Protein AF-0000000066300970 (afdb_homodimer)

Nearest PDB structures (foldseek):
  2efv-assembly1_A-2  TM=9.611E-01  e=5.144E-13  Methanocaldococcus jannaschii DSM 2661
  4eod-assembly1_A  TM=2.626E-01  e=4.892E+00  Synechocystis sp. PCC 6803 substr. Kazusa
  3ajh-assembly1_A  TM=2.747E-01  e=6.329E+00  Synechocystis sp. PCC 6803
  2efv-assembly1_A-2  TM=9.617E-01  e=5.144E-13  Methanocaldococcus jannaschii DSM 2661
  4eod-assembly1_A  TM=2.626E-01  e=4.892E+00  Synechocystis sp. PCC 6803 substr. Kazusa

Secondary structure (DSSP, 8-state):
---------PPEEEEEESS---HHHHHHHHHHGGG--EEEHHHHHHHHHS---EEEEEEPPHHHHHHHHHHGGGHHHHHHHHHHHHHHHHH-/---------PPEEEEEESS---HHHHHHHHHHGGG--EEEHHHHHHHHHS---EEEEEEPPHHHHHHHHHHGGGHHHHHHHHHHHHHHHHH-

Sequence (184 aa):
MPLVGFMKEKKRATFYLYKNIDGRKLRYLLHKLENVENVDIDTLRRAIEAEKKYKRSITLTEEEEVIIQRLGKSANLLLNCELVKLDEGERAMPLVGFMKEKKRATFYLYKNIDGRKLRYLLHKLENVENVDIDTLRRAIEAEKKYKRSITLTEEEEVIIQRLGKSANLLLNCELVKLDEGERA

pLDDT: mean 90.03, std 15.05, range [44.75, 98.5]

Organism: Methanocaldococcus jannaschii (strain ATCC 43067 / DSM 2661 / JAL-1 / JCM 10045 / NBRC 100440) (NCBI:txid243232)

InterPro domains:
  IPR010985 Ribbon-helix-helix [SSF47598] (7-85)
  IPR024254 MJ0366-like [PF10802] (14-85)

Structure (mmCIF, N/CA/C/O backbone):
data_AF-0000000066300970-model_v1
#
loop_
_entity.id
_entity.type
_entity.pdbx_description
1 polymer 'Uncharacterized protein MJ0366'
#
loop_
_atom_site.group_PDB
_atom_site.id
_atom_site.type_symbol
_atom_site.label_atom_id
_atom_site.label_alt_id
_atom_site.label_comp_id
_atom_site.label_asym_id
_atom_site.label_entity_id
_atom_site.label_seq_id
_atom_site.pdbx_PDB_ins_code
_atom_site.Cartn_x
_atom_site.Cartn_y
_atom_site.Cartn_z
_atom_site.occupancy
_atom_site.B_iso_or_equiv
_atom_site.auth_seq_id
_atom_site.auth_comp_id
_atom_site.auth_asym_id
_atom_site.auth_atom_id
_atom_site.pdbx_PDB_model_num
ATOM 1 N N . MET A 1 1 ? -32.281 28 28.828 1 46.94 1 MET A N 1
ATOM 2 C CA . MET A 1 1 ? -31.406 26.812 28.75 1 46.94 1 MET A CA 1
ATOM 3 C C . MET A 1 1 ? -30.25 27.047 27.781 1 46.94 1 MET A C 1
ATOM 5 O O . MET A 1 1 ? -30.469 27.469 26.641 1 46.94 1 MET A O 1
ATOM 9 N N . PRO A 1 2 ? -28.984 27.359 28.266 1 48.78 2 PRO A N 1
ATOM 10 C CA . PRO A 1 2 ? -27.875 27.688 27.344 1 48.78 2 PRO A CA 1
ATOM 11 C C . PRO A 1 2 ? -27.641 26.578 26.312 1 48.78 2 PRO A C 1
ATOM 13 O O . PRO A 1 2 ? -27.922 25.406 26.578 1 48.78 2 PRO A O 1
ATOM 16 N N . LEU A 1 3 ? -27.797 26.797 24.969 1 47.34 3 LEU A N 1
ATOM 17 C CA . LEU A 1 3 ? -27.391 25.891 23.906 1 47.34 3 LEU A CA 1
ATOM 18 C C . LEU A 1 3 ? -26.016 25.297 24.188 1 47.34 3 LEU A C 1
ATOM 20 O O . LEU A 1 3 ? -25 26 24.141 1 47.34 3 LEU A O 1
ATOM 24 N N . VAL A 1 4 ? -25.781 24.5 25.203 1 48.31 4 VAL A N 1
ATOM 25 C CA . VAL A 1 4 ? -24.547 23.719 25.281 1 48.31 4 VAL A CA 1
ATOM 26 C C . VAL A 1 4 ? -24.172 23.203 23.891 1 48.31 4 VAL A C 1
ATOM 28 O O . VAL A 1 4 ? -24.891 22.375 23.312 1 48.31 4 VAL A O 1
ATOM 31 N N . GLY A 1 5 ? -23.812 23.953 23 1 44.88 5 GLY A N 1
ATOM 32 C CA . GLY A 1 5 ? -23.266 23.5 21.719 1 44.88 5 GLY A CA 1
ATOM 33 C C . GLY A 1 5 ? -22.422 22.25 21.844 1 44.88 5 GLY A C 1
ATOM 34 O O . GLY A 1 5 ? -21.594 22.141 22.766 1 44.88 5 GLY A O 1
ATOM 35 N N . PHE A 1 6 ? -22.875 21.031 21.562 1 51.31 6 PHE A N 1
ATOM 36 C CA . PHE A 1 6 ? -22.141 19.781 21.453 1 51.31 6 PHE A CA 1
ATOM 37 C C . PHE A 1 6 ? -20.75 20.031 20.891 1 51.31 6 PHE A C 1
ATOM 39 O O . PHE A 1 6 ? -20.594 20.281 19.688 1 51.31 6 PHE A O 1
ATOM 46 N N . MET A 1 7 ? -19.875 20.594 21.578 1 55.28 7 MET A N 1
ATOM 47 C CA . MET A 1 7 ? -18.484 20.734 21.109 1 55.28 7 MET A CA 1
ATOM 48 C C . MET A 1 7 ? -17.969 19.422 20.562 1 55.28 7 MET A C 1
ATOM 50 O O . MET A 1 7 ? -17.938 18.406 21.266 1 55.28 7 MET A O 1
ATOM 54 N N . LYS A 1 8 ? -18.203 19.141 19.422 1 61.25 8 LYS A N 1
ATOM 55 C CA . LYS A 1 8 ? -17.672 17.953 18.766 1 61.25 8 LYS A CA 1
ATOM 56 C C . LYS A 1 8 ? -16.219 17.703 19.172 1 61.25 8 LYS A C 1
ATOM 58 O O . LYS A 1 8 ? -15.398 18.625 19.141 1 61.25 8 LYS A O 1
ATOM 63 N N . GLU A 1 9 ? -16.016 16.797 20.062 1 70.5 9 GLU A N 1
ATOM 64 C CA . GLU A 1 9 ? -14.672 16.406 20.484 1 70.5 9 GLU A CA 1
ATOM 65 C C . GLU A 1 9 ? -13.711 16.344 19.297 1 70.5 9 GLU A C 1
ATOM 67 O O . GLU A 1 9 ? -14.062 15.836 18.234 1 70.5 9 GLU A O 1
ATOM 72 N N . LYS A 1 10 ? -12.773 17.281 19.281 1 79.56 10 LYS A N 1
ATOM 73 C CA . LYS A 1 10 ? -11.742 17.344 18.25 1 79.56 10 LYS A CA 1
ATOM 74 C C . LYS A 1 10 ? -11.016 16.016 18.094 1 79.56 10 LYS A C 1
ATOM 76 O O . LYS A 1 10 ? -10.555 15.445 19.078 1 79.56 10 LYS A O 1
ATOM 81 N N . LYS A 1 11 ? -11.078 15.406 16.938 1 91.88 11 LYS A N 1
ATOM 82 C CA . LYS A 1 11 ? -10.422 14.133 16.656 1 91.88 11 LYS A CA 1
ATOM 83 C C . LYS A 1 11 ? -8.945 14.336 16.328 1 91.88 11 LYS A C 1
ATOM 85 O O . LYS A 1 11 ? -8.594 15.273 15.609 1 91.88 11 LYS A O 1
ATOM 90 N N . ARG A 1 12 ? -8.133 13.586 17.016 1 95.38 12 ARG A N 1
ATOM 91 C CA . ARG A 1 12 ? -6.695 13.602 16.75 1 95.38 12 ARG A CA 1
ATOM 92 C C . ARG A 1 12 ? -6.281 12.391 15.93 1 95.38 12 ARG A C 1
ATOM 94 O O . ARG A 1 12 ? -6.848 11.305 16.078 1 95.38 12 ARG A O 1
ATOM 101 N N . ALA A 1 13 ? -5.375 12.578 15.023 1 96.62 13 ALA A N 1
ATOM 102 C CA . ALA A 1 13 ? -4.773 11.492 14.266 1 96.62 13 ALA A CA 1
ATOM 103 C C . ALA A 1 13 ? -3.252 11.492 14.406 1 96.62 13 ALA A C 1
ATOM 105 O O . ALA A 1 13 ? -2.637 12.562 14.508 1 96.62 13 ALA A O 1
ATOM 106 N N . THR A 1 14 ? -2.721 10.32 14.5 1 97.69 14 THR A N 1
ATOM 107 C CA . THR A 1 14 ? -1.275 10.156 14.586 1 97.69 14 THR A CA 1
ATOM 108 C C . THR A 1 14 ? -0.737 9.445 13.344 1 97.69 14 THR A C 1
ATOM 110 O O . THR A 1 14 ? -1.31 8.453 12.891 1 97.69 14 THR A O 1
ATOM 113 N N . PHE A 1 15 ? 0.34 9.984 12.836 1 98.12 15 PHE A N 1
ATOM 114 C CA . PHE A 1 15 ? 0.966 9.445 11.633 1 98.12 15 PHE A CA 1
ATOM 115 C C . PHE A 1 15 ? 2.426 9.094 11.891 1 98.12 15 PHE A C 1
ATOM 117 O O . PHE A 1 15 ? 3.109 9.773 12.656 1 98.12 15 PHE A O 1
ATOM 124 N N . TYR A 1 16 ? 2.854 7.996 11.328 1 98.5 16 TYR A N 1
ATOM 125 C CA . TYR A 1 16 ? 4.254 7.594 11.328 1 98.5 16 TYR A CA 1
ATOM 126 C C . TYR A 1 16 ? 4.895 7.844 9.969 1 98.5 16 TYR A C 1
ATOM 128 O O . TYR A 1 16 ? 4.453 7.293 8.961 1 98.5 16 TYR A O 1
ATOM 136 N N . LEU A 1 17 ? 5.934 8.672 9.969 1 98.25 17 LEU A N 1
ATOM 137 C CA . LEU A 1 17 ? 6.5 9.195 8.734 1 98.25 17 LEU A CA 1
ATOM 138 C C . LEU A 1 17 ? 7.961 8.797 8.586 1 98.25 17 LEU A C 1
ATOM 140 O O . LEU A 1 17 ? 8.664 8.617 9.586 1 98.25 17 LEU A O 1
ATOM 144 N N . TYR A 1 18 ? 8.445 8.664 7.352 1 97.12 18 TYR A N 1
ATOM 145 C CA . TYR A 1 18 ? 9.844 8.312 7.121 1 97.12 18 TYR A CA 1
ATOM 146 C C . TYR A 1 18 ? 10.719 9.555 7.109 1 97.12 18 TYR A C 1
ATOM 148 O O . TYR A 1 18 ? 11.945 9.461 7.16 1 97.12 18 TYR A O 1
ATOM 156 N N . LYS A 1 19 ? 10.086 10.68 7.078 1 96.81 19 LYS A N 1
ATOM 157 C CA . LYS A 1 19 ? 10.766 11.969 7.094 1 96.81 19 LYS A CA 1
ATOM 158 C C . LYS A 1 19 ? 10.156 12.898 8.141 1 96.81 19 LYS A C 1
ATOM 160 O O . LYS A 1 19 ? 8.945 12.914 8.336 1 96.81 19 LYS A O 1
ATOM 165 N N . ASN A 1 20 ? 11.102 13.734 8.734 1 96.19 20 ASN A N 1
ATOM 166 C CA . ASN A 1 20 ? 10.641 14.703 9.719 1 96.19 20 ASN A CA 1
ATOM 167 C C . ASN A 1 20 ? 10.055 15.945 9.062 1 96.19 20 ASN A C 1
ATOM 169 O O . ASN A 1 20 ? 10.781 16.703 8.414 1 96.19 20 ASN A O 1
ATOM 173 N N . ILE A 1 21 ? 8.75 16.094 9.188 1 96.62 21 ILE A N 1
ATOM 174 C CA . ILE A 1 21 ? 8.109 17.281 8.648 1 96.62 21 ILE A CA 1
ATOM 175 C C . ILE A 1 21 ? 7.25 17.953 9.727 1 96.62 21 ILE A C 1
ATOM 177 O O . ILE A 1 21 ? 6.855 17.297 10.695 1 96.62 21 ILE A O 1
ATOM 181 N N . ASP A 1 22 ? 6.934 19.234 9.57 1 96.19 22 ASP A N 1
ATOM 182 C CA . ASP A 1 22 ? 6.113 19.922 10.562 1 96.19 22 ASP A CA 1
ATOM 183 C C . ASP A 1 22 ? 4.625 19.75 10.266 1 96.19 22 ASP A C 1
ATOM 185 O O . ASP A 1 22 ? 4.258 19.125 9.266 1 96.19 22 ASP A O 1
ATOM 189 N N . GLY A 1 23 ? 3.797 20.266 11.141 1 96.12 23 GLY A N 1
ATOM 190 C CA . GLY A 1 23 ? 2.355 20.109 11.039 1 96.12 23 GLY A CA 1
ATOM 191 C C . GLY A 1 23 ? 1.772 20.75 9.797 1 96.12 23 GLY A C 1
ATOM 192 O O . GLY A 1 23 ? 0.823 20.219 9.211 1 96.12 23 GLY A O 1
ATOM 193 N N . ARG A 1 24 ? 2.301 21.891 9.398 1 96.19 24 ARG A N 1
ATOM 194 C CA . ARG A 1 24 ? 1.799 22.578 8.211 1 96.19 24 ARG A CA 1
ATOM 195 C C . ARG A 1 24 ? 2.027 21.75 6.957 1 96.19 24 ARG A C 1
ATOM 197 O O . ARG A 1 24 ? 1.117 21.578 6.141 1 96.19 24 ARG A O 1
ATOM 204 N N . LYS A 1 25 ? 3.203 21.188 6.777 1 96.62 25 LYS A N 1
ATOM 205 C CA . LYS A 1 25 ? 3.521 20.344 5.637 1 96.62 25 LYS A CA 1
ATOM 206 C C . LYS A 1 25 ? 2.689 19.062 5.652 1 96.62 25 LYS A C 1
ATOM 208 O O . LYS A 1 25 ? 2.217 18.609 4.609 1 96.62 25 LYS A O 1
ATOM 213 N N . LEU A 1 26 ? 2.512 18.516 6.84 1 97.56 26 LEU A N 1
ATOM 214 C CA . LEU A 1 26 ? 1.685 17.312 6.98 1 97.56 26 LEU A CA 1
ATOM 215 C C . LEU A 1 26 ? 0.264 17.578 6.492 1 97.56 26 LEU A C 1
ATOM 217 O O . LEU A 1 26 ? -0.293 16.781 5.734 1 97.56 26 LEU A O 1
ATOM 221 N N . ARG A 1 27 ? -0.272 18.719 6.914 1 97.12 27 ARG A N 1
ATOM 222 C CA . ARG A 1 27 ? -1.631 19.078 6.516 1 97.12 27 ARG A CA 1
ATOM 223 C C . ARG A 1 27 ? -1.721 19.281 5.008 1 97.12 27 ARG A C 1
ATOM 225 O O . ARG A 1 27 ? -2.682 18.844 4.371 1 97.12 27 ARG A O 1
ATOM 232 N N . TYR A 1 28 ? -0.732 19.953 4.453 1 96.94 28 TYR A N 1
ATOM 233 C CA . TYR A 1 28 ? -0.673 20.156 3.008 1 96.94 28 TYR A CA 1
ATOM 234 C C . TYR A 1 28 ? -0.742 18.828 2.27 1 96.94 28 TYR A C 1
ATOM 236 O O . TYR A 1 28 ? -1.537 18.656 1.339 1 96.94 28 TYR A O 1
ATOM 244 N N . LEU A 1 29 ? 0.044 17.859 2.68 1 96.75 29 LEU A N 1
ATOM 245 C CA . LEU A 1 29 ? 0.089 16.547 2.041 1 96.75 29 LEU A CA 1
ATOM 246 C C . LEU A 1 29 ? -1.228 15.805 2.234 1 96.75 29 LEU A C 1
ATOM 248 O O . LEU A 1 29 ? -1.686 15.102 1.333 1 96.75 29 LEU A O 1
ATOM 252 N N . LEU A 1 30 ? -1.77 15.922 3.438 1 96.81 30 LEU A N 1
ATOM 253 C CA . LEU A 1 30 ? -3.061 15.297 3.713 1 96.81 30 LEU A CA 1
ATOM 254 C C . LEU A 1 30 ? -4.121 15.797 2.738 1 96.81 30 LEU A C 1
ATOM 256 O O . LEU A 1 30 ? -4.875 15 2.172 1 96.81 30 LEU A O 1
ATOM 260 N N . HIS A 1 31 ? -4.188 17.031 2.527 1 97.19 31 HIS A N 1
ATOM 261 C CA . HIS A 1 31 ? -5.176 17.625 1.629 1 97.19 31 HIS A CA 1
ATOM 262 C C . HIS A 1 31 ? -4.93 17.203 0.185 1 97.19 31 HIS A C 1
ATOM 264 O O . HIS A 1 31 ? -5.875 17.062 -0.593 1 97.19 31 HIS A O 1
ATOM 270 N N . LYS A 1 32 ? -3.713 17.016 -0.188 1 95.62 32 LYS A N 1
ATOM 271 C CA . LYS A 1 32 ? -3.385 16.531 -1.526 1 95.62 32 LYS A CA 1
ATOM 272 C C . LYS A 1 32 ? -4.004 15.156 -1.783 1 95.62 32 LYS A C 1
ATOM 274 O O . LYS A 1 32 ? -4.352 14.828 -2.92 1 95.62 32 LYS A O 1
ATOM 279 N N . LEU A 1 33 ? -4.145 14.352 -0.734 1 96.19 33 LEU A N 1
ATOM 280 C CA . LEU A 1 33 ? -4.664 13 -0.856 1 96.19 33 LEU A CA 1
ATOM 281 C C . LEU A 1 33 ? -6.125 13.008 -1.293 1 96.19 33 LEU A C 1
ATOM 283 O O . LEU A 1 33 ? -6.648 12 -1.757 1 96.19 33 LEU A O 1
ATOM 287 N N . GLU A 1 34 ? -6.777 14.133 -1.13 1 93.5 34 GLU A N 1
ATOM 288 C CA . GLU A 1 34 ? -8.172 14.266 -1.535 1 93.5 34 GLU A CA 1
ATOM 289 C C . GLU A 1 34 ? -8.336 14.039 -3.035 1 93.5 34 GLU A C 1
ATOM 291 O O . GLU A 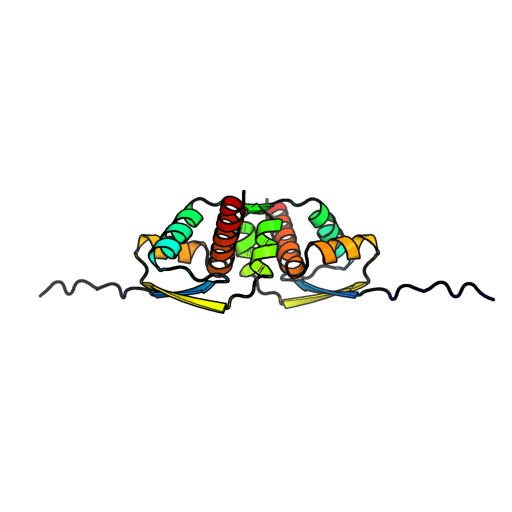1 34 ? -9.383 13.57 -3.486 1 93.5 34 GLU A O 1
ATOM 296 N N . ASN A 1 35 ? -7.293 14.328 -3.766 1 90.56 35 ASN A N 1
ATOM 297 C CA . ASN A 1 35 ? -7.41 14.32 -5.219 1 90.56 35 ASN A CA 1
ATOM 298 C C . ASN A 1 35 ? -6.57 13.211 -5.848 1 90.56 35 ASN A C 1
ATOM 300 O O . ASN A 1 35 ? -6.465 13.125 -7.074 1 90.56 35 ASN A O 1
ATOM 304 N N . VAL A 1 36 ? -5.961 12.406 -5.094 1 93.19 36 VAL A N 1
ATOM 305 C CA . VAL A 1 36 ? -5.121 11.336 -5.617 1 93.19 36 VAL A CA 1
ATOM 306 C C . VAL A 1 36 ? -5.984 10.125 -5.957 1 93.19 36 VAL A C 1
ATOM 308 O O . VAL A 1 36 ? -6.781 9.672 -5.129 1 93.19 36 VAL A O 1
ATOM 311 N N . GLU A 1 37 ? -5.789 9.648 -7.152 1 94.88 37 GLU A N 1
ATOM 312 C CA . GLU A 1 37 ? -6.617 8.539 -7.605 1 94.88 37 GLU A CA 1
ATOM 313 C C . GLU A 1 37 ? -5.793 7.266 -7.77 1 94.88 37 GLU A C 1
ATOM 315 O O . GLU A 1 37 ? -6.336 6.16 -7.766 1 94.88 37 GLU A O 1
ATOM 320 N N . ASN A 1 38 ? -4.504 7.508 -8.008 1 96.62 38 ASN A N 1
ATOM 321 C CA . ASN A 1 38 ? -3.602 6.379 -8.219 1 96.62 38 ASN A CA 1
ATOM 322 C C . ASN A 1 38 ? -2.234 6.629 -7.586 1 96.62 38 ASN A C 1
ATOM 324 O O . ASN A 1 38 ? -1.871 7.777 -7.32 1 96.62 38 ASN A O 1
ATOM 328 N N . VAL A 1 39 ? -1.503 5.57 -7.32 1 96.69 39 VAL A N 1
ATOM 329 C CA . VAL A 1 39 ? -0.119 5.641 -6.859 1 96.69 39 VAL A CA 1
ATOM 330 C C . VAL A 1 39 ? 0.761 4.746 -7.73 1 96.69 39 VAL A C 1
ATOM 332 O O . VAL A 1 39 ? 0.391 3.607 -8.031 1 96.69 39 VAL A O 1
ATOM 335 N N . ASP A 1 40 ? 1.853 5.328 -8.125 1 96 40 ASP A N 1
ATOM 336 C CA . ASP A 1 40 ? 2.775 4.523 -8.922 1 96 40 ASP A CA 1
ATOM 337 C C . ASP A 1 40 ? 3.488 3.488 -8.055 1 96 40 ASP A C 1
ATOM 339 O O . ASP A 1 40 ? 3.779 3.742 -6.883 1 96 40 ASP A O 1
ATOM 343 N N . ILE A 1 41 ? 3.844 2.387 -8.633 1 95.94 41 ILE A N 1
ATOM 344 C CA . ILE A 1 41 ? 4.332 1.222 -7.902 1 95.94 41 ILE A CA 1
ATOM 345 C C . ILE A 1 41 ? 5.703 1.528 -7.301 1 95.94 41 ILE A C 1
ATOM 347 O O . ILE A 1 41 ? 6.02 1.071 -6.199 1 95.94 41 ILE A O 1
ATOM 351 N N . ASP A 1 42 ? 6.488 2.27 -8.039 1 95.38 42 ASP A N 1
ATOM 352 C CA . ASP A 1 42 ? 7.809 2.594 -7.512 1 95.38 42 ASP A CA 1
ATOM 353 C C . ASP A 1 42 ? 7.699 3.467 -6.262 1 95.38 42 ASP A C 1
ATOM 355 O O . ASP A 1 42 ? 8.398 3.238 -5.273 1 95.38 42 ASP A O 1
ATOM 359 N N . THR A 1 43 ? 6.828 4.406 -6.355 1 97.06 43 THR A N 1
ATOM 360 C CA . THR A 1 43 ? 6.562 5.25 -5.195 1 97.06 43 THR A CA 1
ATOM 361 C C . THR A 1 43 ? 6.047 4.414 -4.027 1 97.06 43 THR A C 1
ATOM 363 O O . THR A 1 43 ? 6.504 4.578 -2.895 1 97.06 43 THR A O 1
ATOM 366 N N . LEU A 1 44 ? 5.109 3.559 -4.305 1 97.75 44 LEU A N 1
ATOM 367 C CA . LEU A 1 44 ? 4.535 2.678 -3.291 1 97.75 44 LEU A CA 1
ATOM 368 C C . LEU A 1 44 ? 5.613 1.811 -2.65 1 97.75 44 LEU A C 1
ATOM 370 O O . LEU A 1 44 ? 5.688 1.708 -1.425 1 97.75 44 LEU A O 1
ATOM 374 N N . ARG A 1 45 ? 6.438 1.271 -3.414 1 97 45 ARG A N 1
ATOM 375 C CA . ARG A 1 45 ? 7.535 0.431 -2.943 1 97 45 ARG A CA 1
ATOM 376 C C . ARG A 1 45 ? 8.461 1.21 -2.018 1 97 45 ARG A C 1
ATOM 378 O O . ARG A 1 45 ? 8.781 0.749 -0.92 1 97 45 ARG A O 1
ATOM 385 N N . ARG A 1 46 ? 8.82 2.311 -2.426 1 97.12 46 ARG A N 1
ATOM 386 C CA . ARG A 1 46 ? 9.727 3.137 -1.639 1 97.12 46 ARG A CA 1
ATOM 387 C C . ARG A 1 46 ? 9.094 3.531 -0.308 1 97.12 46 ARG A C 1
ATOM 389 O O . ARG A 1 46 ? 9.766 3.527 0.728 1 97.12 46 ARG A O 1
ATOM 396 N N . ALA A 1 47 ? 7.859 3.857 -0.358 1 98.12 47 ALA A N 1
ATOM 397 C CA . ALA A 1 47 ? 7.16 4.238 0.866 1 98.12 47 ALA A CA 1
ATOM 398 C C . ALA A 1 47 ? 7.09 3.072 1.846 1 98.12 47 ALA A C 1
ATOM 400 O O . ALA A 1 47 ? 7.203 3.264 3.059 1 98.12 47 ALA A O 1
ATOM 401 N N . ILE A 1 48 ? 6.879 1.903 1.34 1 98.19 48 ILE A N 1
ATOM 402 C CA . ILE A 1 48 ? 6.754 0.711 2.172 1 98.19 48 ILE A CA 1
ATOM 403 C C . ILE A 1 48 ? 8.117 0.356 2.768 1 98.19 48 ILE A C 1
ATOM 405 O O . ILE A 1 48 ? 8.211 -0.01 3.941 1 98.19 48 ILE A O 1
ATOM 409 N N . GLU A 1 49 ? 9.117 0.484 2.043 1 97.31 49 GLU A N 1
ATOM 410 C CA . GLU A 1 49 ? 10.453 0.059 2.463 1 97.31 49 GLU A CA 1
ATOM 411 C C . GLU A 1 49 ? 11.086 1.08 3.404 1 97.31 49 GLU A C 1
ATOM 413 O O . GLU A 1 49 ? 11.977 0.742 4.188 1 97.31 49 GLU A O 1
ATOM 418 N N . ALA A 1 50 ? 10.641 2.246 3.297 1 96.88 50 ALA A N 1
ATOM 419 C CA . ALA A 1 50 ? 11.219 3.303 4.121 1 96.88 50 ALA A CA 1
ATOM 420 C C . ALA A 1 50 ? 10.906 3.08 5.598 1 96.88 50 ALA A C 1
ATOM 422 O O . ALA A 1 50 ? 9.789 2.688 5.949 1 96.88 50 ALA A O 1
ATOM 423 N N . GLU A 1 51 ? 11.852 3.262 6.414 1 96.94 51 GLU A N 1
ATOM 424 C CA . GLU A 1 51 ? 11.641 3.199 7.855 1 96.94 51 GLU A CA 1
ATOM 425 C C . GLU A 1 51 ? 10.891 4.426 8.359 1 96.94 51 GLU A C 1
ATOM 427 O O . GLU A 1 51 ? 11.312 5.559 8.125 1 96.94 51 GLU A O 1
ATOM 432 N N . LYS A 1 52 ? 9.75 4.137 9.016 1 97.38 52 LYS A N 1
ATOM 433 C CA . LYS A 1 52 ? 8.938 5.215 9.562 1 97.38 52 LYS A CA 1
ATOM 434 C C . LYS A 1 52 ? 9.352 5.543 11 1 97.38 52 LYS A C 1
ATOM 436 O O . LYS A 1 52 ? 8.766 5.027 11.953 1 97.38 52 LYS A O 1
ATOM 441 N N . LYS A 1 53 ? 10.242 6.508 11.148 1 97.12 53 LYS A N 1
ATOM 442 C CA . LYS A 1 53 ? 10.836 6.738 12.461 1 97.12 53 LYS A CA 1
ATOM 443 C C . LYS A 1 53 ? 10.266 7.992 13.117 1 97.12 53 LYS A C 1
ATOM 445 O O . LYS A 1 53 ? 10.562 8.281 14.273 1 97.12 53 LYS A O 1
ATOM 450 N N . TYR A 1 54 ? 9.523 8.766 12.461 1 98.12 54 TYR A N 1
ATOM 451 C CA . TYR A 1 54 ? 9 10.016 13 1 98.12 54 TYR A CA 1
ATOM 452 C C . TYR A 1 54 ? 7.504 9.914 13.266 1 98.12 54 TYR A C 1
ATOM 454 O O . TYR A 1 54 ? 6.742 9.484 12.398 1 98.12 54 TYR A O 1
ATOM 462 N N . LYS A 1 55 ? 7.168 10.273 14.398 1 97.62 55 LYS A N 1
ATOM 463 C CA . LYS A 1 55 ? 5.77 10.281 14.82 1 97.62 55 LYS A CA 1
ATOM 464 C C . LYS A 1 55 ? 5.23 11.703 14.906 1 97.62 55 LYS A C 1
ATOM 466 O O . LYS A 1 55 ? 5.867 12.586 15.492 1 97.62 55 LYS A O 1
ATOM 471 N N . ARG A 1 56 ? 4.066 11.93 14.203 1 97.06 56 ARG A N 1
ATOM 472 C CA . ARG A 1 56 ? 3.416 13.234 14.25 1 97.06 56 ARG A CA 1
ATOM 473 C C . ARG A 1 56 ? 1.915 13.086 14.484 1 97.06 56 ARG A C 1
ATOM 475 O O . ARG A 1 56 ? 1.264 12.25 13.859 1 97.06 56 ARG A O 1
ATOM 482 N N . SER A 1 57 ? 1.482 13.922 15.422 1 96.69 57 SER A N 1
ATOM 483 C CA . SER A 1 57 ? 0.048 13.969 15.68 1 96.69 57 SER A CA 1
ATOM 484 C C . SER A 1 57 ? -0.526 15.352 15.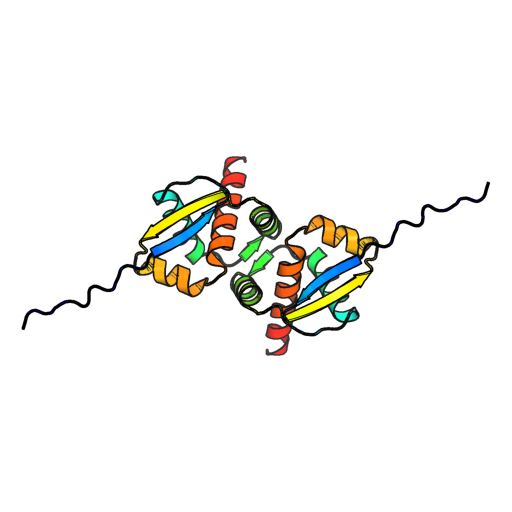383 1 96.69 57 SER A C 1
ATOM 486 O O . SER A 1 57 ? 0.105 16.359 15.68 1 96.69 57 SER A O 1
ATOM 488 N N . ILE A 1 58 ? -1.694 15.359 14.844 1 96.5 58 ILE A N 1
ATOM 489 C CA . ILE A 1 58 ? -2.369 16.625 14.594 1 96.5 58 ILE A CA 1
ATOM 490 C C . ILE A 1 58 ? -3.84 16.516 14.984 1 96.5 58 ILE A C 1
ATOM 492 O O . ILE A 1 58 ? -4.426 15.43 14.93 1 96.5 58 ILE A O 1
ATOM 496 N N . THR A 1 59 ? -4.383 17.609 15.438 1 97 59 THR A N 1
ATOM 497 C CA . THR A 1 59 ? -5.832 17.719 15.602 1 97 59 THR A CA 1
ATOM 498 C C . THR A 1 59 ? -6.504 18 14.258 1 97 59 THR A C 1
ATOM 500 O O . THR A 1 59 ? -6.125 18.922 13.539 1 97 59 THR A O 1
ATOM 503 N N . LEU A 1 60 ? -7.492 17.203 13.977 1 96.69 60 LEU A N 1
ATOM 504 C CA . LEU A 1 60 ? -8.094 17.25 12.648 1 96.69 60 LEU A CA 1
ATOM 505 C C . LEU A 1 60 ? -9.203 18.297 12.586 1 96.69 60 LEU A C 1
ATOM 507 O O . LEU A 1 60 ? -9.977 18.438 13.539 1 96.69 60 LEU A O 1
ATOM 511 N N . THR A 1 61 ? -9.211 19.062 11.477 1 95.62 61 THR A N 1
ATOM 512 C CA . THR A 1 61 ? -10.414 19.812 11.133 1 95.62 61 THR A CA 1
ATOM 513 C C . THR A 1 61 ? -11.508 18.859 10.641 1 95.62 61 THR A C 1
ATOM 515 O O . THR A 1 61 ? -11.266 17.672 10.461 1 95.62 61 THR A O 1
ATOM 518 N N . GLU A 1 62 ? -12.672 19.406 10.461 1 94.44 62 GLU A N 1
ATOM 519 C CA . GLU A 1 62 ? -13.773 18.594 9.945 1 94.44 62 GLU A CA 1
ATOM 520 C C . GLU A 1 62 ? -13.453 18.047 8.562 1 94.44 62 GLU A C 1
ATOM 522 O O . GLU A 1 62 ? -13.75 16.875 8.266 1 94.44 62 GLU A O 1
ATOM 527 N N . GLU A 1 63 ? -12.898 18.875 7.715 1 94.38 63 GLU A N 1
ATOM 528 C CA . GLU A 1 63 ? -12.516 18.469 6.363 1 94.38 63 GLU A CA 1
ATOM 529 C C . GLU A 1 63 ? -11.469 17.359 6.387 1 94.38 63 GLU A C 1
ATOM 531 O O . GLU A 1 63 ? -11.562 16.391 5.621 1 94.38 63 GLU A O 1
ATOM 536 N N . GLU A 1 64 ? -10.547 17.484 7.219 1 96.56 64 GLU A N 1
ATOM 537 C CA . GLU A 1 64 ? -9.477 16.5 7.34 1 96.56 64 GLU A CA 1
ATOM 538 C C . GLU A 1 64 ? -9.992 15.18 7.887 1 96.56 64 GLU A C 1
ATOM 540 O O . GLU A 1 64 ? -9.508 14.109 7.504 1 96.56 64 GLU A O 1
ATOM 545 N N . GLU A 1 65 ? -10.938 15.25 8.781 1 96.44 65 GLU A N 1
ATOM 546 C CA . GLU A 1 65 ? -11.562 14.039 9.297 1 96.44 65 GLU A CA 1
ATOM 547 C C . GLU A 1 65 ? -12.211 13.227 8.18 1 96.44 65 GLU A C 1
ATOM 549 O O . GLU A 1 65 ? -12.133 12 8.164 1 96.44 65 GLU A O 1
ATOM 554 N N . VAL A 1 66 ? -12.828 13.875 7.273 1 95.69 66 VAL A N 1
ATOM 555 C CA . VAL A 1 66 ? -13.469 13.227 6.133 1 95.69 66 VAL A CA 1
ATOM 556 C C . VAL A 1 66 ? -12.422 12.516 5.281 1 95.69 66 VAL A C 1
ATOM 558 O O . VAL A 1 66 ? -12.633 11.383 4.844 1 95.69 66 VAL A O 1
ATOM 561 N N . ILE A 1 67 ? -11.328 13.164 5.035 1 95.94 67 ILE A N 1
ATOM 562 C CA . ILE A 1 67 ? -10.25 12.586 4.246 1 95.94 67 ILE A CA 1
ATOM 563 C C . ILE A 1 67 ? -9.75 11.305 4.91 1 95.94 67 ILE A C 1
ATOM 565 O O . ILE A 1 67 ? -9.625 10.266 4.258 1 95.94 67 ILE A O 1
ATOM 569 N N . ILE A 1 68 ? -9.484 11.352 6.258 1 96.5 68 ILE A N 1
ATOM 570 C CA . ILE A 1 68 ? -8.945 10.227 7.016 1 96.5 68 ILE A CA 1
ATOM 571 C C . ILE A 1 68 ? -9.961 9.086 7.031 1 96.5 68 ILE A C 1
ATOM 573 O O . ILE A 1 68 ? -9.594 7.914 6.918 1 96.5 68 ILE A O 1
ATOM 577 N N . GLN A 1 69 ? -11.203 9.438 7.215 1 95.38 69 GLN A N 1
ATOM 578 C CA . GLN A 1 69 ? -12.258 8.43 7.227 1 95.38 69 GLN A CA 1
ATOM 579 C C . GLN A 1 69 ? -12.352 7.715 5.883 1 95.38 69 GLN A C 1
ATOM 581 O O . GLN A 1 69 ? -12.531 6.496 5.832 1 95.38 69 GLN A O 1
ATOM 586 N N . ARG A 1 70 ? -12.242 8.445 4.816 1 95.19 70 ARG A N 1
ATOM 587 C CA . ARG A 1 70 ? -12.305 7.879 3.473 1 95.19 70 ARG A CA 1
ATOM 588 C C . ARG A 1 70 ? -11.133 6.938 3.217 1 95.19 70 ARG A C 1
ATOM 590 O O . ARG A 1 70 ? -11.305 5.875 2.617 1 95.19 70 ARG A O 1
ATOM 597 N N . LEU A 1 71 ? -9.977 7.273 3.668 1 95.81 71 LEU A N 1
ATOM 598 C CA . LEU A 1 71 ? -8.758 6.531 3.365 1 95.81 71 LEU A CA 1
ATOM 599 C C . LEU A 1 71 ? -8.578 5.363 4.328 1 95.81 71 LEU A C 1
ATOM 601 O O . LEU A 1 71 ? -7.938 4.371 3.994 1 95.81 71 LEU A O 1
ATOM 605 N N . GLY A 1 72 ? -9.109 5.512 5.551 1 94.56 72 GLY A N 1
ATOM 606 C CA . GLY A 1 72 ? -9.023 4.449 6.535 1 94.56 72 GLY A CA 1
ATOM 607 C C . GLY A 1 72 ? -7.598 4.082 6.902 1 94.56 72 GLY A C 1
ATOM 608 O O . GLY A 1 72 ? -6.793 4.957 7.227 1 94.56 72 GLY A O 1
ATOM 609 N N . LYS A 1 73 ? -7.266 2.82 6.922 1 96.25 73 LYS A N 1
ATOM 610 C CA . LYS A 1 73 ? -5.973 2.289 7.344 1 96.25 73 LYS A CA 1
ATOM 611 C C . LYS A 1 73 ? -4.883 2.643 6.336 1 96.25 73 LYS A C 1
ATOM 613 O O . LYS A 1 73 ? -3.691 2.535 6.641 1 96.25 73 LYS A O 1
ATOM 618 N N . SER A 1 74 ? -5.277 3.068 5.184 1 97.44 74 SER A N 1
ATOM 619 C CA . SER A 1 74 ? -4.301 3.344 4.137 1 97.44 74 SER A CA 1
ATOM 620 C C . SER A 1 74 ? -3.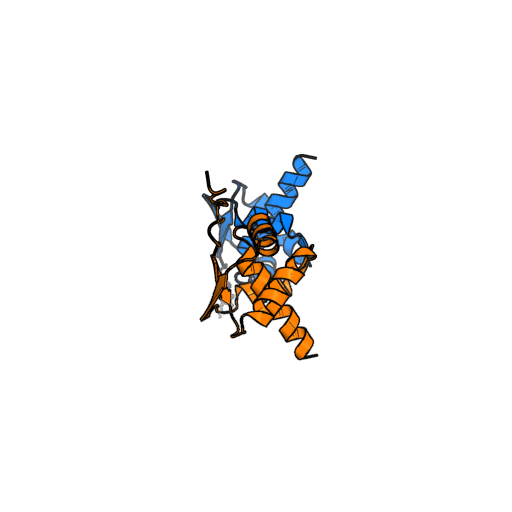729 4.75 4.27 1 97.44 74 SER A C 1
ATOM 622 O O . SER A 1 74 ? -2.748 5.094 3.604 1 97.44 74 SER A O 1
ATOM 624 N N . ALA A 1 75 ? -4.254 5.57 5.121 1 96.88 75 ALA A N 1
ATOM 625 C CA . ALA A 1 75 ? -3.889 6.98 5.223 1 96.88 75 ALA A CA 1
ATOM 626 C C . ALA A 1 75 ? -2.389 7.145 5.449 1 96.88 75 ALA A C 1
ATOM 628 O O . ALA A 1 75 ? -1.732 7.93 4.762 1 96.88 75 ALA A O 1
ATOM 629 N N . ASN A 1 76 ? -1.901 6.406 6.363 1 97.44 76 ASN A N 1
ATOM 630 C CA . ASN A 1 76 ? -0.487 6.52 6.703 1 97.44 76 ASN A CA 1
ATOM 631 C C . ASN A 1 76 ? 0.404 6.168 5.516 1 97.44 76 ASN A C 1
ATOM 633 O O . ASN A 1 76 ? 1.357 6.891 5.215 1 97.44 76 ASN A O 1
ATOM 637 N N . LEU A 1 77 ? 0.096 5.09 4.898 1 98.12 77 LEU A N 1
ATOM 638 C CA . LEU A 1 77 ? 0.872 4.676 3.734 1 98.12 77 LEU A CA 1
ATOM 639 C C . LEU A 1 77 ? 0.787 5.715 2.623 1 98.12 77 LEU A C 1
ATOM 641 O O . LEU A 1 77 ? 1.806 6.09 2.037 1 98.12 77 LEU A O 1
ATOM 645 N N . LEU A 1 78 ? -0.387 6.203 2.348 1 98 78 LEU A N 1
ATOM 646 C CA . LEU A 1 78 ? -0.598 7.16 1.266 1 98 78 LEU A CA 1
ATOM 647 C C . LEU A 1 78 ? 0.107 8.477 1.562 1 98 78 LEU A C 1
ATOM 649 O O . LEU A 1 78 ? 0.635 9.125 0.651 1 98 78 LEU A O 1
ATOM 653 N N . LEU A 1 79 ? 0.137 8.859 2.811 1 98 79 LEU A N 1
ATOM 654 C CA . LEU A 1 79 ? 0.872 10.055 3.199 1 98 79 LEU A CA 1
ATOM 655 C C . LEU A 1 79 ? 2.359 9.906 2.898 1 98 79 LEU A C 1
ATOM 657 O O . LEU A 1 79 ? 2.984 10.82 2.352 1 98 79 LEU A O 1
ATOM 661 N N . ASN A 1 80 ? 2.91 8.766 3.221 1 98.19 80 ASN A N 1
ATOM 662 C CA . ASN A 1 80 ? 4.32 8.531 2.938 1 98.19 80 ASN A CA 1
ATOM 663 C C . ASN A 1 80 ? 4.586 8.445 1.438 1 98.19 80 ASN A C 1
ATOM 665 O O . ASN A 1 80 ? 5.652 8.852 0.968 1 98.19 80 ASN A O 1
ATOM 669 N N . CYS A 1 81 ? 3.633 7.957 0.686 1 97.81 81 CYS A N 1
ATOM 670 C CA . CYS A 1 81 ? 3.771 7.988 -0.766 1 97.81 81 CYS A CA 1
ATOM 671 C C . CYS A 1 81 ? 3.895 9.422 -1.274 1 97.81 81 CYS A C 1
ATOM 673 O O . CYS A 1 81 ? 4.746 9.711 -2.115 1 97.81 81 CYS A O 1
ATOM 675 N N . GLU A 1 82 ? 3.078 10.32 -0.753 1 96.62 82 GLU A N 1
ATOM 676 C CA . GLU A 1 82 ? 3.152 11.719 -1.162 1 96.62 82 GLU A CA 1
ATOM 677 C C . GLU A 1 82 ? 4.484 12.344 -0.76 1 96.62 82 GLU A C 1
ATOM 679 O O . GLU A 1 82 ? 5.039 13.164 -1.494 1 96.62 82 GLU A O 1
ATOM 684 N N . LEU A 1 83 ? 4.953 11.953 0.365 1 96.94 83 LEU A N 1
ATOM 685 C CA . LEU A 1 83 ? 6.242 12.445 0.832 1 96.94 83 LEU A CA 1
ATOM 686 C C . LEU A 1 83 ? 7.367 11.984 -0.09 1 96.94 83 LEU A C 1
ATOM 688 O O . LEU A 1 83 ? 8.258 12.766 -0.434 1 96.94 83 LEU A O 1
ATOM 692 N N . VAL A 1 84 ? 7.297 10.758 -0.503 1 96.44 84 VAL A N 1
ATOM 693 C CA . VAL A 1 84 ? 8.281 10.195 -1.426 1 96.44 84 VAL A CA 1
ATOM 694 C C . VAL A 1 84 ? 8.25 10.969 -2.744 1 96.44 84 VAL A C 1
ATOM 696 O O . VAL A 1 84 ? 9.297 11.328 -3.285 1 96.44 84 VAL A O 1
ATOM 699 N N . LYS A 1 85 ? 7.074 11.219 -3.252 1 94.12 85 LYS A N 1
ATOM 700 C CA . LYS A 1 85 ? 6.918 11.953 -4.504 1 94.12 85 LYS A CA 1
ATOM 701 C C . LYS A 1 85 ? 7.555 13.344 -4.406 1 94.12 85 LYS A C 1
ATOM 703 O O . LYS A 1 85 ? 8.195 13.805 -5.355 1 94.12 85 LYS A O 1
ATOM 708 N N . LEU A 1 86 ? 7.297 13.953 -3.338 1 90.56 86 LEU A N 1
ATOM 709 C CA . LEU A 1 86 ? 7.824 15.305 -3.127 1 90.56 86 LEU A CA 1
ATOM 710 C C . LEU A 1 86 ? 9.352 15.289 -3.113 1 90.56 86 LEU A C 1
ATOM 712 O O . LEU A 1 86 ? 9.984 16.203 -3.639 1 90.56 86 LEU A O 1
ATOM 716 N N . ASP A 1 87 ? 9.914 14.281 -2.506 1 87.81 87 ASP A N 1
ATOM 717 C CA . ASP A 1 87 ? 11.367 14.18 -2.402 1 87.81 87 ASP A CA 1
ATOM 718 C C . ASP A 1 87 ? 11.992 13.867 -3.76 1 87.81 87 ASP A C 1
ATOM 720 O O . ASP A 1 87 ? 13.133 14.25 -4.023 1 87.81 87 ASP A O 1
ATOM 724 N N . GLU A 1 88 ? 11.312 13.094 -4.539 1 79.75 88 GLU A N 1
ATOM 725 C CA . GLU A 1 88 ? 11.789 12.828 -5.895 1 79.75 88 GLU A CA 1
ATOM 726 C C . GLU A 1 88 ? 11.703 14.086 -6.762 1 79.75 88 GLU A C 1
ATOM 728 O O . GLU A 1 88 ? 12.562 14.305 -7.625 1 79.75 88 GLU A O 1
ATOM 733 N N . GLY A 1 89 ? 10.617 14.758 -6.559 1 71.81 89 GLY A N 1
ATOM 734 C CA . GLY A 1 89 ? 10.5 16.016 -7.281 1 71.81 89 GLY A CA 1
ATOM 735 C C . GLY A 1 89 ? 11.492 17.062 -6.816 1 71.81 89 GLY A C 1
ATOM 736 O O . GLY A 1 89 ? 11.914 17.906 -7.602 1 71.81 89 GLY A O 1
ATOM 737 N N . GLU A 1 90 ? 11.844 17.047 -5.629 1 58.16 90 GLU A N 1
ATOM 738 C CA . GLU A 1 90 ? 12.836 17.984 -5.113 1 58.16 90 GLU A CA 1
ATOM 739 C C . GLU A 1 90 ? 14.242 17.625 -5.578 1 58.16 90 GLU A C 1
ATOM 741 O O . GLU A 1 90 ? 15.125 18.469 -5.645 1 58.16 90 GLU A O 1
ATOM 746 N N . ARG A 1 91 ? 14.469 16.344 -5.926 1 54.81 91 ARG A N 1
ATOM 747 C CA . ARG A 1 91 ? 15.781 15.93 -6.414 1 54.81 91 ARG A CA 1
ATOM 748 C C . ARG A 1 91 ? 15.898 16.141 -7.922 1 54.81 91 ARG A C 1
ATOM 750 O O . ARG A 1 91 ? 17 16.078 -8.477 1 54.81 91 ARG A O 1
ATOM 757 N N . ALA A 1 92 ? 14.82 16.344 -8.578 1 48.72 92 ALA A N 1
ATOM 758 C CA . ALA A 1 92 ? 14.922 16.609 -10.008 1 48.72 92 ALA A CA 1
ATOM 759 C C . ALA A 1 92 ? 15.156 18.094 -10.281 1 48.72 92 ALA A C 1
ATOM 761 O O . ALA A 1 92 ? 14.758 18.953 -9.484 1 48.72 92 ALA A O 1
ATOM 762 N N . MET B 1 1 ? 36.062 -34.438 -13.969 1 47.38 1 MET B N 1
ATOM 763 C CA . MET B 1 1 ? 35.438 -33.719 -12.867 1 47.38 1 MET B CA 1
ATOM 764 C C . MET B 1 1 ? 33.969 -33.344 -13.195 1 47.38 1 MET B C 1
ATOM 766 O O . MET B 1 1 ? 33.688 -32.781 -14.25 1 47.38 1 MET B O 1
ATOM 770 N N . PRO B 1 2 ? 32.906 -34.094 -12.664 1 49 2 PRO B N 1
ATOM 771 C CA . PRO B 1 2 ? 31.531 -33.844 -13.039 1 49 2 PRO B CA 1
ATOM 772 C C . PRO B 1 2 ? 31.109 -32.375 -12.805 1 49 2 PRO B C 1
ATOM 774 O O . PRO B 1 2 ? 31.656 -31.719 -11.906 1 49 2 PRO B O 1
ATOM 777 N N . LEU B 1 3 ? 30.75 -31.562 -13.805 1 47.75 3 LEU B N 1
ATOM 778 C CA . LEU B 1 3 ? 30.109 -30.266 -13.672 1 47.75 3 LEU B CA 1
ATOM 779 C C . LEU B 1 3 ? 29.047 -30.281 -12.594 1 47.75 3 LEU B C 1
ATOM 781 O O . LEU B 1 3 ? 28 -30.922 -12.758 1 47.75 3 LEU B O 1
ATOM 785 N N . VAL B 1 4 ? 29.344 -30.5 -11.328 1 48.47 4 VAL B N 1
ATOM 786 C CA . VAL B 1 4 ? 28.344 -30.234 -10.297 1 48.47 4 VAL B CA 1
ATOM 787 C C . VAL B 1 4 ? 27.578 -28.969 -10.633 1 48.47 4 VAL B C 1
ATOM 789 O O . VAL B 1 4 ? 28.141 -27.859 -10.648 1 48.47 4 VAL B O 1
ATOM 792 N N . GLY B 1 5 ? 26.797 -28.906 -11.578 1 44.75 5 GLY B N 1
ATOM 793 C CA . GLY B 1 5 ? 25.891 -27.797 -11.828 1 44.75 5 GLY B CA 1
ATOM 794 C C . GLY B 1 5 ? 25.359 -27.172 -10.555 1 44.75 5 GLY B C 1
ATOM 795 O O . GLY B 1 5 ? 24.953 -27.875 -9.633 1 44.75 5 GLY B O 1
ATOM 796 N N . PHE B 1 6 ? 25.891 -26.062 -10.031 1 51.12 6 PHE B N 1
ATOM 797 C CA . PHE B 1 6 ? 25.359 -25.25 -8.945 1 51.12 6 PHE B CA 1
ATOM 798 C C . PHE B 1 6 ? 23.844 -25.25 -8.953 1 51.12 6 PHE B C 1
ATOM 800 O O . PHE B 1 6 ? 23.219 -24.609 -9.805 1 51.12 6 PHE B O 1
ATOM 807 N N . MET B 1 7 ? 23.203 -26.297 -8.617 1 55.34 7 MET B N 1
ATOM 808 C CA . MET B 1 7 ? 21.75 -26.297 -8.484 1 55.34 7 MET B CA 1
ATOM 809 C C . MET B 1 7 ? 21.281 -25.062 -7.703 1 55.34 7 MET B C 1
ATOM 811 O O . MET B 1 7 ? 21.672 -24.875 -6.551 1 55.34 7 MET B O 1
ATOM 815 N N . LYS B 1 8 ? 21.125 -24.031 -8.297 1 61.5 8 LYS B N 1
ATOM 816 C CA . LYS B 1 8 ? 20.578 -22.844 -7.652 1 61.5 8 LYS B CA 1
ATOM 817 C C . LYS B 1 8 ? 19.422 -23.203 -6.719 1 61.5 8 LYS B C 1
ATOM 819 O O . LYS B 1 8 ? 18.516 -23.938 -7.105 1 61.5 8 LYS B O 1
ATOM 824 N N . GLU B 1 9 ? 19.688 -23.25 -5.461 1 70.56 9 GLU B N 1
ATOM 825 C CA . GLU B 1 9 ? 18.656 -23.516 -4.461 1 70.56 9 GLU B CA 1
ATOM 826 C C . GLU B 1 9 ? 17.359 -22.797 -4.797 1 70.56 9 GLU B C 1
ATOM 828 O O . GLU B 1 9 ? 17.375 -21.625 -5.18 1 70.56 9 GLU B O 1
ATOM 833 N N . LYS B 1 10 ? 16.344 -23.578 -5.125 1 79.88 10 LYS B N 1
ATOM 834 C CA . LYS B 1 10 ? 15.016 -23.062 -5.438 1 79.88 10 LYS B CA 1
ATOM 835 C C . LYS B 1 10 ? 14.508 -22.141 -4.324 1 79.88 10 LYS B C 1
ATOM 837 O O . LYS B 1 10 ? 14.508 -22.531 -3.152 1 79.88 10 LYS B O 1
ATOM 842 N N . LYS B 1 11 ? 14.25 -20.906 -4.602 1 92.06 11 LYS B N 1
ATOM 843 C CA . LYS B 1 11 ? 13.75 -19.938 -3.639 1 92.06 11 LYS B CA 1
ATOM 844 C C . LYS B 1 11 ? 12.234 -20.047 -3.475 1 92.06 11 LYS B C 1
ATOM 846 O O . LYS B 1 11 ? 11.516 -20.234 -4.453 1 92.06 11 LYS B O 1
ATOM 851 N N . ARG B 1 12 ? 11.836 -20.141 -2.242 1 95.5 12 ARG B N 1
ATOM 852 C CA . ARG B 1 12 ? 10.414 -20.172 -1.914 1 95.5 12 ARG B CA 1
ATOM 853 C C . ARG B 1 12 ? 9.93 -18.812 -1.408 1 95.5 12 ARG B C 1
ATOM 855 O O . ARG B 1 12 ? 10.68 -18.109 -0.733 1 95.5 12 ARG B O 1
ATOM 862 N N . ALA B 1 13 ? 8.758 -18.438 -1.786 1 96.69 13 ALA B N 1
ATOM 863 C CA . ALA B 1 13 ? 8.102 -17.234 -1.263 1 96.69 13 ALA B CA 1
ATOM 864 C C . ALA B 1 13 ? 6.75 -17.578 -0.643 1 96.69 13 ALA B C 1
ATOM 866 O O . ALA B 1 13 ? 6.055 -18.484 -1.117 1 96.69 13 ALA B O 1
ATOM 867 N N . THR B 1 14 ? 6.484 -16.938 0.427 1 97.75 14 THR B N 1
ATOM 868 C CA . THR B 1 14 ? 5.211 -17.094 1.112 1 97.75 14 THR B CA 1
ATOM 869 C C . THR B 1 14 ? 4.387 -15.812 1.049 1 97.75 14 THR B C 1
ATOM 871 O O . THR B 1 14 ? 4.914 -14.727 1.269 1 97.75 14 THR B O 1
ATOM 874 N N . PHE B 1 15 ? 3.117 -15.984 0.751 1 98.19 15 PHE B N 1
ATOM 875 C CA . PHE B 1 15 ? 2.201 -14.859 0.612 1 98.19 15 PHE B CA 1
ATOM 876 C C . PHE B 1 15 ? 1.005 -15.016 1.543 1 98.19 15 PHE B C 1
ATOM 878 O O . PHE B 1 15 ? 0.518 -16.125 1.753 1 98.19 15 PHE B O 1
ATOM 885 N N . TYR B 1 16 ? 0.6 -13.93 2.131 1 98.5 16 TYR B N 1
ATOM 886 C CA . TYR B 1 16 ? -0.626 -13.859 2.918 1 98.5 16 TYR B CA 1
ATOM 887 C C . TYR B 1 16 ? -1.738 -13.172 2.139 1 98.5 16 TYR B C 1
ATOM 889 O O . TYR B 1 16 ? -1.6 -12.016 1.741 1 98.5 16 TYR B O 1
ATOM 897 N N . LEU B 1 17 ? -2.824 -13.914 1.94 1 98.25 17 LEU B N 1
ATOM 898 C CA . LEU B 1 17 ? -3.865 -13.484 1.012 1 98.25 17 LEU B CA 1
ATOM 899 C C . LEU B 1 17 ? -5.203 -13.336 1.728 1 98.25 17 LEU B C 1
ATOM 901 O O . LEU B 1 17 ? -5.469 -14.023 2.713 1 98.25 17 LEU B O 1
ATOM 905 N N . TYR B 1 18 ? -6.055 -12.43 1.236 1 97.19 18 TYR B N 1
ATOM 906 C CA . TYR B 1 18 ? -7.367 -12.25 1.846 1 97.19 18 TYR B CA 1
ATOM 907 C C . TYR B 1 18 ? -8.375 -13.234 1.267 1 97.19 18 TYR B C 1
ATOM 909 O O . TYR B 1 18 ? -9.469 -13.414 1.815 1 97.19 18 TYR B O 1
ATOM 917 N N . LYS B 1 19 ? -7.98 -13.875 0.213 1 96.69 19 LYS B N 1
ATOM 918 C CA . LYS B 1 19 ? -8.812 -14.875 -0.449 1 96.69 19 LYS B CA 1
ATOM 919 C C . LYS B 1 19 ? -8.023 -16.156 -0.691 1 96.69 19 LYS B C 1
ATOM 921 O O . LYS B 1 19 ? -6.84 -16.125 -1.025 1 96.69 19 LYS B O 1
ATOM 926 N N . ASN B 1 20 ? -8.812 -17.281 -0.588 1 96.19 20 ASN B N 1
ATOM 927 C CA . ASN B 1 20 ? -8.188 -18.578 -0.834 1 96.19 20 ASN B CA 1
ATOM 928 C C . ASN B 1 20 ? -8.086 -18.891 -2.328 1 96.19 20 ASN B C 1
ATOM 930 O O . ASN B 1 20 ? -9.109 -19.062 -2.998 1 96.19 20 ASN B O 1
ATOM 934 N N . ILE B 1 21 ? -6.879 -18.891 -2.822 1 96.69 21 ILE B N 1
ATOM 935 C CA . ILE B 1 21 ? -6.668 -19.219 -4.227 1 96.69 21 ILE B CA 1
ATOM 936 C C . ILE B 1 21 ? -5.605 -20.312 -4.348 1 96.69 21 ILE B C 1
ATOM 938 O O . ILE B 1 21 ? -4.797 -20.5 -3.438 1 96.69 21 ILE B O 1
ATOM 942 N N . ASP B 1 22 ? -5.578 -21.016 -5.473 1 96.19 22 ASP B N 1
ATOM 943 C CA . ASP B 1 22 ? -4.586 -22.078 -5.645 1 96.19 22 ASP B CA 1
ATOM 944 C C . ASP B 1 22 ? -3.289 -21.516 -6.227 1 96.19 22 ASP B C 1
ATOM 946 O O . ASP B 1 22 ? -3.195 -20.328 -6.523 1 96.19 22 ASP B O 1
ATOM 950 N N . GLY B 1 23 ? -2.295 -22.375 -6.371 1 96.12 23 GLY B N 1
ATOM 951 C CA . GLY B 1 23 ? -0.976 -21.969 -6.836 1 96.12 23 GLY B CA 1
ATOM 952 C C . GLY B 1 23 ? -0.979 -21.438 -8.25 1 96.12 23 GLY B C 1
ATOM 953 O O . GLY B 1 23 ? -0.22 -20.531 -8.578 1 96.12 23 GLY B O 1
ATOM 954 N N . ARG B 1 24 ? -1.797 -22.016 -9.094 1 96.25 24 ARG B N 1
ATOM 955 C CA . ARG B 1 24 ? -1.86 -21.578 -10.484 1 96.25 24 ARG B CA 1
ATOM 956 C C . ARG B 1 24 ? -2.369 -20.141 -10.57 1 96.25 24 ARG B C 1
ATOM 958 O O . ARG B 1 24 ? -1.787 -19.312 -11.281 1 96.25 24 ARG B O 1
ATOM 965 N N . LYS B 1 25 ? -3.426 -19.812 -9.883 1 96.75 25 LYS B N 1
ATOM 966 C CA . LYS B 1 25 ? -3.98 -18.453 -9.859 1 96.75 25 LYS B CA 1
ATOM 967 C C . LYS B 1 25 ? -2.998 -17.469 -9.234 1 96.75 25 LYS B C 1
ATOM 969 O O . LYS B 1 25 ? -2.852 -16.344 -9.711 1 96.75 25 LYS B O 1
ATOM 974 N N . LEU B 1 26 ? -2.336 -17.922 -8.18 1 97.69 26 LEU B N 1
ATOM 975 C CA . LEU B 1 26 ? -1.328 -17.094 -7.535 1 97.69 26 LEU B CA 1
ATOM 976 C C . LEU B 1 26 ? -0.233 -16.703 -8.523 1 97.69 26 LEU B C 1
ATOM 978 O O . LEU B 1 26 ? 0.141 -15.531 -8.617 1 97.69 26 LEU B O 1
ATOM 982 N N . ARG B 1 27 ? 0.217 -17.688 -9.266 1 97.19 27 ARG B N 1
ATOM 983 C CA . ARG B 1 27 ? 1.274 -17.438 -10.242 1 97.19 27 ARG B CA 1
ATOM 984 C C . ARG B 1 27 ? 0.794 -16.5 -11.344 1 97.19 27 ARG B C 1
ATOM 986 O O . ARG B 1 27 ? 1.529 -15.609 -11.766 1 97.19 27 ARG B O 1
ATOM 993 N N . TYR B 1 28 ? -0.41 -16.719 -11.805 1 97 28 TYR B N 1
ATOM 994 C CA . TYR B 1 28 ? -1.005 -15.828 -12.805 1 97 28 TYR B CA 1
ATOM 995 C C . TYR B 1 28 ? -0.981 -14.383 -12.336 1 97 28 TYR B C 1
ATOM 997 O O . TYR B 1 28 ? -0.546 -13.492 -13.07 1 97 28 TYR B O 1
ATOM 1005 N N . LEU B 1 29 ? -1.402 -14.141 -11.125 1 96.81 29 LEU B N 1
ATOM 1006 C CA . LEU B 1 29 ? -1.457 -12.789 -10.57 1 96.81 29 LEU B CA 1
ATOM 1007 C C . LEU B 1 29 ? -0.054 -12.219 -10.383 1 96.81 29 LEU B C 1
ATOM 1009 O O . LEU B 1 29 ? 0.166 -11.023 -10.594 1 96.81 29 LEU B O 1
ATOM 1013 N N . LEU B 1 30 ? 0.855 -13.062 -9.922 1 96.81 30 LEU B N 1
ATOM 1014 C CA . LEU B 1 30 ? 2.242 -12.633 -9.766 1 96.81 30 LEU B CA 1
ATOM 1015 C C . LEU B 1 30 ? 2.805 -12.125 -11.094 1 96.81 30 LEU B C 1
ATOM 1017 O O . LEU B 1 30 ? 3.43 -11.062 -11.141 1 96.81 30 LEU B O 1
ATOM 1021 N N . HIS B 1 31 ? 2.592 -12.828 -12.125 1 97.12 31 HIS B N 1
ATOM 1022 C CA . HIS B 1 31 ? 3.092 -12.445 -13.445 1 97.12 31 HIS B CA 1
ATOM 1023 C C . HIS B 1 31 ? 2.434 -11.164 -13.93 1 97.12 31 HIS B C 1
ATOM 1025 O O . HIS B 1 31 ? 3.062 -10.367 -14.633 1 97.12 31 HIS B O 1
ATOM 1031 N N . LYS B 1 32 ? 1.201 -10.953 -13.609 1 95.69 32 LYS B N 1
ATOM 1032 C CA . LYS B 1 32 ? 0.509 -9.719 -13.961 1 95.69 32 LYS B CA 1
ATOM 1033 C C . LYS B 1 32 ? 1.21 -8.5 -13.359 1 95.69 32 LYS B C 1
ATOM 1035 O O . LYS B 1 32 ? 1.185 -7.418 -13.945 1 95.69 32 LYS B O 1
ATOM 1040 N N . LEU B 1 33 ? 1.837 -8.656 -12.195 1 96.25 33 LEU B N 1
ATOM 1041 C CA . LEU B 1 33 ? 2.494 -7.566 -11.484 1 96.25 33 LEU B CA 1
ATOM 1042 C C . LEU B 1 33 ? 3.688 -7.047 -12.281 1 96.25 33 LEU B C 1
ATOM 1044 O O . LEU B 1 33 ? 4.176 -5.941 -12.023 1 96.25 33 LEU B O 1
ATOM 1048 N N . GLU B 1 34 ? 4.156 -7.836 -13.211 1 93.5 34 GLU B N 1
ATOM 1049 C CA . GLU B 1 34 ? 5.277 -7.422 -14.047 1 93.5 34 GLU B CA 1
ATOM 1050 C C . GLU B 1 34 ? 4.934 -6.176 -14.859 1 93.5 34 GLU B C 1
ATOM 1052 O O . GLU B 1 34 ? 5.812 -5.371 -15.18 1 93.5 34 GLU B O 1
ATOM 1057 N N . ASN B 1 35 ? 3.664 -6.016 -15.125 1 90.88 35 ASN B N 1
ATOM 1058 C CA . ASN B 1 35 ? 3.258 -4.965 -16.047 1 90.88 35 ASN B CA 1
ATOM 1059 C C . ASN B 1 35 ? 2.438 -3.885 -15.352 1 90.88 35 ASN B C 1
ATOM 1061 O O . ASN B 1 35 ? 1.913 -2.979 -16 1 90.88 35 ASN B O 1
ATOM 1065 N N . VAL B 1 36 ? 2.285 -3.969 -14.102 1 93.31 36 VAL B N 1
ATOM 1066 C CA . VAL B 1 36 ? 1.496 -2.992 -13.359 1 93.31 36 VAL B CA 1
ATOM 1067 C C . VAL B 1 36 ? 2.357 -1.775 -13.023 1 93.31 36 VAL B C 1
ATOM 1069 O O . VAL B 1 36 ? 3.461 -1.916 -12.492 1 93.31 36 VAL B O 1
ATOM 1072 N N . GLU B 1 37 ? 1.815 -0.637 -13.352 1 94.94 37 GLU B N 1
ATOM 1073 C CA . GLU B 1 37 ? 2.592 0.583 -13.148 1 94.94 37 GLU B CA 1
ATOM 1074 C C . GLU B 1 37 ? 1.981 1.452 -12.055 1 94.94 37 GLU B C 1
ATOM 1076 O O . GLU B 1 37 ? 2.662 2.307 -11.477 1 94.94 37 GLU B O 1
ATOM 1081 N N . ASN B 1 38 ? 0.68 1.253 -11.898 1 96.62 38 ASN B N 1
ATOM 1082 C CA . ASN B 1 38 ? -0.033 2.033 -10.891 1 96.62 38 ASN B CA 1
ATOM 1083 C C . ASN B 1 38 ? -1.116 1.206 -10.203 1 96.62 38 ASN B C 1
ATOM 1085 O O . ASN B 1 38 ? -1.536 0.17 -10.727 1 96.62 38 ASN B O 1
ATOM 1089 N N . VAL B 1 39 ? -1.54 1.629 -9.031 1 96.81 39 VAL B N 1
ATOM 1090 C CA . VAL B 1 39 ? -2.668 1.044 -8.32 1 96.81 39 VAL B CA 1
ATOM 1091 C C . VAL B 1 39 ? -3.643 2.143 -7.902 1 96.81 39 VAL B C 1
ATOM 1093 O O . VAL B 1 39 ?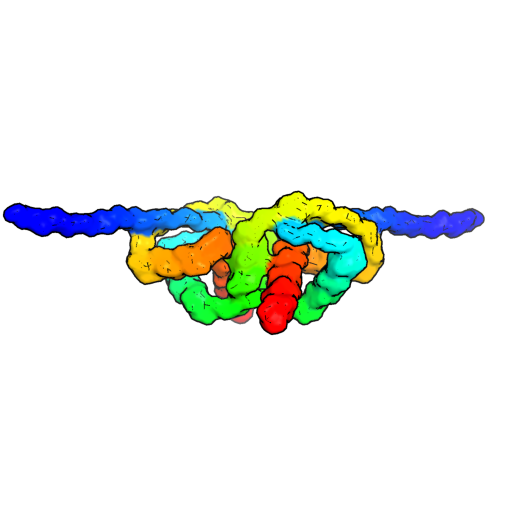 -3.229 3.199 -7.422 1 96.81 39 VAL B O 1
ATOM 1096 N N . ASP B 1 40 ? -4.883 1.853 -8.164 1 95.94 40 ASP B N 1
ATOM 1097 C CA . ASP B 1 40 ? -5.883 2.832 -7.75 1 95.94 40 ASP B CA 1
ATOM 1098 C C . ASP B 1 40 ? -6.07 2.816 -6.234 1 95.94 40 ASP B C 1
ATOM 1100 O O . ASP B 1 40 ? -5.969 1.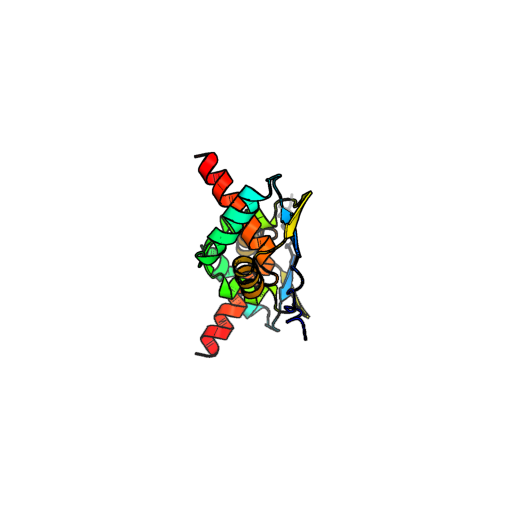763 -5.605 1 95.94 40 ASP B O 1
ATOM 1104 N N . ILE B 1 41 ? -6.414 3.932 -5.684 1 95.75 41 ILE B N 1
ATOM 1105 C CA . ILE B 1 41 ? -6.418 4.133 -4.238 1 95.75 41 ILE B CA 1
ATOM 1106 C C . ILE B 1 41 ? -7.52 3.287 -3.605 1 95.75 41 ILE B C 1
ATOM 1108 O O . ILE B 1 41 ? -7.355 2.77 -2.498 1 95.75 41 ILE B O 1
ATOM 1112 N N . ASP B 1 42 ? -8.633 3.188 -4.312 1 95.25 42 ASP B N 1
ATOM 1113 C CA . ASP B 1 42 ? -9.719 2.385 -3.75 1 95.25 42 ASP B CA 1
ATOM 1114 C C . ASP B 1 42 ? -9.32 0.914 -3.652 1 95.25 42 ASP B C 1
ATOM 1116 O O . ASP B 1 42 ? -9.586 0.258 -2.645 1 95.25 42 ASP B O 1
ATOM 1120 N N . THR B 1 43 ? -8.688 0.465 -4.691 1 97.06 43 THR B N 1
ATOM 1121 C CA . THR B 1 43 ? -8.172 -0.899 -4.68 1 97.06 43 THR B CA 1
ATOM 1122 C C . THR B 1 43 ? -7.156 -1.082 -3.557 1 97.06 43 THR B C 1
ATOM 1124 O 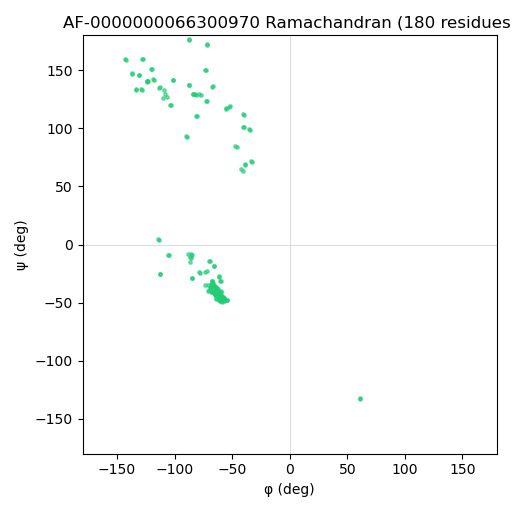O . THR B 1 43 ? -7.207 -2.072 -2.822 1 97.06 43 THR B O 1
ATOM 1127 N N . LEU B 1 44 ? -6.25 -0.154 -3.438 1 97.75 44 LEU B N 1
ATOM 1128 C CA . LEU B 1 44 ? -5.23 -0.184 -2.395 1 97.75 44 LEU B CA 1
ATOM 1129 C C . LEU B 1 44 ? -5.871 -0.213 -1.01 1 97.75 44 LEU B C 1
ATOM 1131 O O . LEU B 1 44 ? -5.496 -1.027 -0.164 1 97.75 44 LEU B O 1
ATOM 1135 N N . ARG B 1 45 ? -6.812 0.589 -0.798 1 97 45 ARG B N 1
ATOM 1136 C CA . ARG B 1 45 ? -7.531 0.657 0.471 1 97 45 ARG B CA 1
ATOM 1137 C C . ARG B 1 45 ? -8.18 -0.681 0.803 1 97 45 ARG B C 1
ATOM 1139 O O . ARG B 1 45 ? -8.023 -1.197 1.911 1 97 45 ARG B O 1
ATOM 1146 N N . ARG B 1 46 ? -8.844 -1.195 -0.109 1 97.12 46 ARG B N 1
ATOM 1147 C CA . ARG B 1 46 ? -9.531 -2.463 0.1 1 97.12 46 ARG B CA 1
ATOM 1148 C C . ARG B 1 46 ? -8.547 -3.582 0.411 1 97.12 46 ARG B C 1
ATOM 1150 O O . ARG B 1 46 ? -8.805 -4.422 1.277 1 97.12 46 ARG B O 1
ATOM 1157 N N . ALA B 1 47 ? -7.461 -3.592 -0.282 1 98.12 47 ALA B N 1
ATOM 1158 C CA . ALA B 1 47 ? -6.445 -4.613 -0.052 1 98.12 47 ALA B CA 1
ATOM 1159 C C . ALA B 1 47 ? -5.863 -4.504 1.354 1 98.12 47 ALA B C 1
ATOM 1161 O O . ALA B 1 47 ? -5.582 -5.516 1.998 1 98.12 47 ALA B O 1
ATOM 1162 N N . ILE B 1 48 ? -5.668 -3.291 1.803 1 98.12 48 ILE B N 1
ATOM 1163 C CA . ILE B 1 48 ? -5.078 -3.049 3.115 1 98.12 48 ILE B CA 1
ATOM 1164 C C . ILE B 1 48 ? -6.074 -3.434 4.207 1 98.12 48 ILE B C 1
ATOM 1166 O O . ILE B 1 48 ? -5.699 -4.035 5.215 1 98.12 48 ILE B O 1
ATOM 1170 N N . GLU B 1 49 ? -7.27 -3.146 4.02 1 97.31 49 GLU B N 1
ATOM 1171 C CA . GLU B 1 49 ? -8.289 -3.352 5.043 1 97.31 49 GLU B CA 1
ATOM 1172 C C . GLU B 1 49 ? -8.711 -4.816 5.121 1 97.31 49 GLU B C 1
ATOM 1174 O O . GLU B 1 49 ? -9.195 -5.277 6.156 1 97.31 49 GLU B O 1
ATOM 1179 N N . ALA B 1 50 ? -8.523 -5.477 4.059 1 96.94 50 ALA B N 1
ATOM 1180 C CA . ALA B 1 50 ? -8.938 -6.879 4.027 1 96.94 50 ALA B CA 1
ATOM 1181 C C . ALA B 1 50 ? -8.086 -7.727 4.969 1 96.94 50 ALA B C 1
ATOM 1183 O O . ALA B 1 50 ? -6.871 -7.539 5.059 1 96.94 50 ALA B O 1
ATOM 1184 N N . GLU B 1 51 ? -8.695 -8.562 5.695 1 97 51 GLU B N 1
ATOM 1185 C CA . GLU B 1 51 ? -7.977 -9.5 6.555 1 97 51 GLU B CA 1
ATOM 1186 C C . GLU B 1 51 ? -7.285 -10.586 5.734 1 97 51 GLU B C 1
ATOM 1188 O O . GLU B 1 51 ? -7.926 -11.273 4.934 1 97 51 GLU B O 1
ATOM 1193 N N . LYS B 1 52 ? -5.965 -10.688 5.934 1 97.44 52 LYS B N 1
ATOM 1194 C CA . LYS B 1 52 ? -5.184 -11.695 5.227 1 97.44 52 LYS B CA 1
ATOM 1195 C C . LYS B 1 52 ? -5.133 -13.008 6.016 1 97.44 52 LYS B C 1
ATOM 1197 O O . LYS B 1 52 ? -4.18 -13.25 6.758 1 97.44 52 LYS B O 1
ATOM 1202 N N . LYS B 1 53 ? -6.055 -13.891 5.73 1 97.19 53 LYS B N 1
ATOM 1203 C CA . LYS B 1 53 ? -6.191 -15.07 6.574 1 97.19 53 LYS B CA 1
ATOM 1204 C C . LYS B 1 53 ? -5.633 -16.312 5.883 1 97.19 53 LYS B C 1
ATOM 1206 O O . LYS B 1 53 ? -5.566 -17.391 6.484 1 97.19 53 LYS B O 1
ATOM 1211 N N . TYR B 1 54 ? -5.289 -16.266 4.66 1 98.12 54 TYR B N 1
ATOM 1212 C CA . TYR B 1 54 ? -4.805 -17.438 3.922 1 98.12 54 TYR B CA 1
ATOM 1213 C C . TYR B 1 54 ? -3.314 -17.312 3.629 1 98.12 54 TYR B C 1
ATOM 1215 O O . TYR B 1 54 ? -2.846 -16.266 3.188 1 98.12 54 TYR B O 1
ATOM 1223 N N . LYS B 1 55 ? -2.674 -18.328 3.898 1 97.62 55 LYS B N 1
ATOM 1224 C CA . LYS B 1 55 ? -1.236 -18.422 3.66 1 97.62 55 LYS B CA 1
ATOM 1225 C C . LYS B 1 55 ? -0.928 -19.391 2.52 1 97.62 55 LYS B C 1
ATOM 1227 O O . LYS B 1 55 ? -1.444 -20.5 2.49 1 97.62 55 LYS B O 1
ATOM 1232 N N . ARG B 1 56 ? -0.149 -18.875 1.518 1 97.06 56 ARG B N 1
ATOM 1233 C CA . ARG B 1 56 ? 0.262 -19.703 0.394 1 97.06 56 ARG B CA 1
ATOM 1234 C C . ARG B 1 56 ? 1.75 -19.531 0.102 1 97.06 56 ARG B C 1
ATOM 1236 O O . ARG B 1 56 ? 2.26 -18.422 0.076 1 97.06 56 ARG B O 1
ATOM 1243 N N . SER B 1 57 ? 2.361 -20.688 -0.064 1 96.75 57 SER B N 1
ATOM 1244 C CA . SER B 1 57 ? 3.771 -20.672 -0.441 1 96.75 57 SER B CA 1
ATOM 1245 C C . SER B 1 57 ? 3.984 -21.344 -1.797 1 96.75 57 SER B C 1
ATOM 1247 O O . SER B 1 57 ? 3.354 -22.359 -2.102 1 96.75 57 SER B O 1
ATOM 1249 N N . ILE B 1 58 ? 4.859 -20.812 -2.559 1 96.62 58 ILE B N 1
ATOM 1250 C CA . ILE B 1 58 ? 5.191 -21.406 -3.848 1 96.62 58 ILE B CA 1
ATOM 1251 C C . ILE B 1 58 ? 6.703 -21.391 -4.055 1 96.62 58 ILE B C 1
ATOM 1253 O O . ILE B 1 58 ? 7.395 -20.5 -3.535 1 96.62 58 ILE B O 1
ATOM 1257 N N . THR B 1 59 ? 7.203 -22.391 -4.734 1 97.06 59 THR B N 1
ATOM 1258 C CA . THR B 1 59 ? 8.57 -22.359 -5.23 1 97.06 59 THR B CA 1
ATOM 1259 C C . THR B 1 59 ? 8.68 -21.484 -6.477 1 97.06 59 THR B C 1
ATOM 1261 O O . THR B 1 59 ? 7.938 -21.688 -7.445 1 97.06 59 THR B O 1
ATOM 1264 N N . LEU B 1 60 ? 9.602 -20.578 -6.441 1 96.81 60 LEU B N 1
ATOM 1265 C CA . LEU B 1 60 ? 9.68 -19.578 -7.492 1 96.81 60 LEU B CA 1
ATOM 1266 C C . LEU B 1 60 ? 10.516 -20.078 -8.664 1 96.81 60 LEU B C 1
ATOM 1268 O O . LEU B 1 60 ? 11.531 -20.734 -8.469 1 96.81 60 LEU B O 1
ATOM 1272 N N . THR B 1 61 ? 10.008 -19.812 -9.883 1 95.75 61 THR B N 1
ATOM 1273 C CA . THR B 1 61 ? 10.883 -19.891 -11.047 1 95.75 61 THR B CA 1
ATOM 1274 C C . THR B 1 61 ? 11.867 -18.734 -11.062 1 95.75 61 THR B C 1
ATOM 1276 O O . THR B 1 61 ? 11.773 -17.812 -10.242 1 95.75 61 THR B O 1
ATOM 1279 N N . GLU B 1 62 ? 12.797 -18.797 -11.977 1 94.44 62 GLU B N 1
ATOM 1280 C CA . GLU B 1 62 ? 13.758 -17.703 -12.094 1 94.44 62 GLU B CA 1
ATOM 1281 C C . GLU B 1 62 ? 13.07 -16.391 -12.438 1 94.44 62 GLU B C 1
ATOM 1283 O O . GLU B 1 62 ? 13.422 -15.344 -11.898 1 94.44 62 GLU B O 1
ATOM 1288 N N . GLU B 1 63 ? 12.125 -16.453 -13.328 1 94.31 63 GLU B N 1
ATOM 1289 C CA . GLU B 1 63 ? 11.359 -15.273 -13.734 1 94.31 63 GLU B CA 1
ATOM 1290 C C . GLU B 1 63 ? 10.586 -14.688 -12.555 1 94.31 63 GLU B C 1
ATOM 1292 O O . GLU B 1 63 ? 10.555 -13.469 -12.367 1 94.31 63 GLU B O 1
ATOM 1297 N N . GLU B 1 64 ? 10.008 -15.5 -11.812 1 96.56 64 GLU B N 1
ATOM 1298 C CA . GLU B 1 64 ? 9.211 -15.078 -10.656 1 96.56 64 GLU B CA 1
ATOM 1299 C C . GLU B 1 64 ? 10.102 -14.484 -9.57 1 96.56 64 GLU B C 1
ATOM 1301 O O . GLU B 1 64 ? 9.695 -13.555 -8.867 1 96.56 64 GLU B O 1
ATOM 1306 N N . GLU B 1 65 ? 11.281 -15.016 -9.422 1 96.5 65 GLU B N 1
ATOM 1307 C CA . GLU B 1 65 ? 12.234 -14.461 -8.469 1 96.5 65 GLU B CA 1
ATOM 1308 C C . GLU B 1 65 ? 12.57 -13.008 -8.805 1 96.5 65 GLU B C 1
ATOM 1310 O O . GLU B 1 65 ? 12.688 -12.164 -7.914 1 96.5 65 GLU B O 1
ATOM 1315 N N . VAL B 1 66 ? 12.719 -12.734 -10.039 1 95.81 66 VAL B N 1
ATOM 1316 C CA . VAL B 1 66 ? 13.016 -11.383 -10.492 1 95.81 66 VAL B CA 1
ATOM 1317 C C . VAL B 1 66 ? 11.867 -10.445 -10.141 1 95.81 66 VAL B C 1
ATOM 1319 O O . VAL B 1 66 ? 12.086 -9.328 -9.672 1 95.81 66 VAL B O 1
ATOM 1322 N N . ILE B 1 67 ? 10.656 -10.875 -10.352 1 96.06 67 ILE B N 1
ATOM 1323 C CA . ILE B 1 67 ? 9.477 -10.078 -10.031 1 96.06 67 ILE B CA 1
ATOM 1324 C C . ILE B 1 67 ? 9.461 -9.75 -8.547 1 96.06 67 ILE B C 1
ATOM 1326 O O . ILE B 1 67 ? 9.289 -8.594 -8.156 1 96.06 67 ILE B O 1
ATOM 1330 N N . ILE B 1 68 ? 9.68 -10.781 -7.668 1 96.56 68 ILE B N 1
ATOM 1331 C CA . ILE B 1 68 ? 9.633 -10.625 -6.219 1 96.56 68 ILE B CA 1
ATOM 1332 C C . ILE B 1 68 ? 10.758 -9.703 -5.758 1 96.56 68 ILE B C 1
ATOM 1334 O O . ILE B 1 68 ? 10.562 -8.875 -4.867 1 96.56 68 ILE B O 1
ATOM 1338 N N . GLN B 1 69 ? 11.922 -9.891 -6.328 1 95.5 69 GLN B N 1
ATOM 1339 C CA . GLN B 1 69 ? 13.055 -9.047 -5.973 1 95.5 69 GLN B CA 1
ATOM 1340 C C . GLN B 1 69 ? 12.789 -7.586 -6.32 1 95.5 69 GLN B C 1
ATOM 1342 O O . GLN B 1 69 ? 13.125 -6.688 -5.547 1 95.5 69 GLN B O 1
ATOM 1347 N N . ARG B 1 70 ? 12.188 -7.352 -7.453 1 95.31 70 ARG B N 1
ATOM 1348 C CA . ARG B 1 70 ? 11.867 -5.996 -7.898 1 95.31 70 ARG B CA 1
ATOM 1349 C C . ARG B 1 70 ? 10.852 -5.344 -6.973 1 95.31 70 ARG B C 1
ATOM 1351 O O . ARG B 1 70 ? 10.961 -4.16 -6.645 1 95.31 70 ARG B O 1
ATOM 1358 N N . LEU B 1 71 ? 9.883 -6.07 -6.523 1 95.88 71 LEU B N 1
ATOM 1359 C CA . LEU B 1 71 ? 8.773 -5.527 -5.754 1 95.88 71 LEU B CA 1
ATOM 1360 C C . LEU B 1 71 ? 9.133 -5.43 -4.273 1 95.88 71 LEU B C 1
ATOM 1362 O O . LEU B 1 71 ? 8.578 -4.598 -3.551 1 95.88 71 LEU B O 1
ATOM 1366 N N . GLY B 1 72 ? 10.023 -6.312 -3.818 1 94.81 72 GLY B N 1
ATOM 1367 C CA . GLY B 1 72 ? 10.469 -6.289 -2.432 1 94.81 72 GLY B CA 1
ATOM 1368 C C . GLY B 1 72 ? 9.336 -6.5 -1.442 1 94.81 72 GLY B C 1
ATOM 1369 O O . GLY B 1 72 ? 8.562 -7.453 -1.572 1 94.81 72 GLY B O 1
ATOM 1370 N N . LYS B 1 73 ? 9.234 -5.711 -0.423 1 96.25 73 LYS B N 1
ATOM 1371 C CA . LYS B 1 73 ? 8.273 -5.828 0.667 1 96.25 73 LYS B CA 1
ATOM 1372 C C . LYS B 1 73 ? 6.855 -5.523 0.185 1 96.25 73 LYS B C 1
ATOM 1374 O O . LYS B 1 73 ? 5.879 -5.84 0.869 1 96.25 73 LYS B O 1
ATOM 1379 N N . SER B 1 74 ? 6.754 -4.945 -0.966 1 97.5 74 SER B N 1
ATOM 1380 C CA . SER B 1 74 ? 5.441 -4.535 -1.458 1 97.5 74 SER B CA 1
ATOM 1381 C C . SER B 1 74 ? 4.738 -5.688 -2.172 1 97.5 74 SER B C 1
ATOM 1383 O O . SER B 1 74 ? 3.547 -5.598 -2.48 1 97.5 74 SER B O 1
ATOM 1385 N N . ALA B 1 75 ? 5.375 -6.781 -2.404 1 96.94 75 ALA B N 1
ATOM 1386 C CA . ALA B 1 75 ? 4.852 -7.879 -3.215 1 96.94 75 ALA B CA 1
ATOM 1387 C C . ALA B 1 75 ? 3.52 -8.375 -2.666 1 96.94 75 ALA B C 1
ATOM 1389 O O . ALA B 1 75 ? 2.553 -8.531 -3.416 1 96.94 75 ALA B O 1
ATOM 1390 N N . ASN B 1 76 ? 3.502 -8.594 -1.409 1 97.5 76 ASN B N 1
ATOM 1391 C CA . ASN B 1 76 ? 2.297 -9.125 -0.784 1 97.5 76 ASN B CA 1
ATOM 1392 C C . ASN B 1 76 ? 1.112 -8.18 -0.955 1 97.5 76 ASN B C 1
ATOM 1394 O O . ASN B 1 76 ? 0.016 -8.602 -1.319 1 97.5 76 ASN B O 1
ATOM 1398 N N . LEU B 1 77 ? 1.353 -6.949 -0.683 1 98.19 77 LEU B N 1
ATOM 1399 C CA . LEU B 1 77 ? 0.295 -5.953 -0.83 1 98.19 77 LEU B CA 1
ATOM 1400 C C . LEU B 1 77 ? -0.175 -5.871 -2.277 1 98.19 77 LEU B C 1
ATOM 1402 O O . LEU B 1 77 ? -1.379 -5.867 -2.545 1 98.19 77 LEU B O 1
ATOM 1406 N N . LEU B 1 78 ? 0.748 -5.828 -3.191 1 98.06 78 LEU B N 1
ATOM 1407 C CA . LEU B 1 78 ? 0.414 -5.688 -4.605 1 98.06 78 LEU B CA 1
ATOM 1408 C C . LEU B 1 78 ? -0.338 -6.914 -5.109 1 98.06 78 LEU B C 1
ATOM 1410 O O . LEU B 1 78 ? -1.244 -6.793 -5.938 1 98.06 78 LEU B O 1
ATOM 1414 N N . LEU B 1 79 ? 0.016 -8.07 -4.621 1 98.06 79 LEU B N 1
ATOM 1415 C CA . LEU B 1 79 ? -0.713 -9.281 -4.973 1 98.06 79 LEU B CA 1
ATOM 1416 C C . LEU B 1 79 ? -2.168 -9.188 -4.523 1 98.06 79 LEU B C 1
ATOM 1418 O O . LEU B 1 79 ? -3.078 -9.531 -5.285 1 98.06 79 LEU B O 1
ATOM 1422 N N . ASN B 1 80 ? -2.389 -8.719 -3.328 1 98.19 80 ASN B N 1
ATOM 1423 C CA . A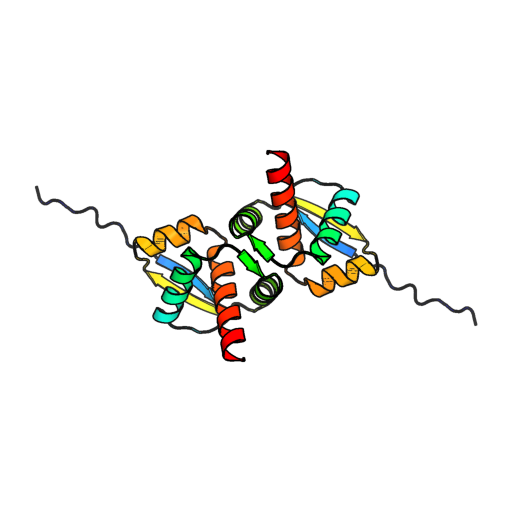SN B 1 80 ? -3.754 -8.57 -2.832 1 98.19 80 ASN B CA 1
ATOM 1424 C C . ASN B 1 80 ? -4.516 -7.492 -3.596 1 98.19 80 ASN B C 1
ATOM 1426 O O . ASN B 1 80 ? -5.727 -7.602 -3.795 1 98.19 80 ASN B O 1
ATOM 1430 N N . CYS B 1 81 ? -3.832 -6.473 -4.047 1 97.88 81 CYS B N 1
ATOM 1431 C CA . CYS B 1 81 ? -4.477 -5.484 -4.902 1 97.88 81 CYS B CA 1
ATOM 1432 C C . CYS B 1 81 ? -4.992 -6.125 -6.184 1 97.88 81 CYS B C 1
ATOM 1434 O O . CYS B 1 81 ? -6.121 -5.863 -6.605 1 97.88 81 CYS B O 1
ATOM 1436 N N . GLU B 1 82 ? -4.191 -6.996 -6.793 1 96.69 82 GLU B N 1
ATOM 1437 C CA . GLU B 1 82 ? -4.621 -7.68 -8.008 1 96.69 82 GLU B CA 1
ATOM 1438 C C . GLU B 1 82 ? -5.809 -8.602 -7.73 1 96.69 82 GLU B C 1
ATOM 1440 O O . GLU B 1 82 ? -6.707 -8.727 -8.562 1 96.69 82 GLU B O 1
ATOM 1445 N N . LEU B 1 83 ? -5.766 -9.203 -6.617 1 96.94 83 LEU B N 1
ATOM 1446 C CA . LEU B 1 83 ? -6.867 -10.078 -6.219 1 96.94 83 LEU B CA 1
ATOM 1447 C C . LEU B 1 83 ? -8.156 -9.281 -6.059 1 96.94 83 LEU B C 1
ATOM 1449 O O . LEU B 1 83 ? -9.219 -9.711 -6.504 1 96.94 83 LEU B O 1
ATOM 1453 N N . VAL B 1 84 ? -8.055 -8.117 -5.457 1 96.5 84 VAL B N 1
ATOM 1454 C CA . VAL B 1 84 ? -9.203 -7.234 -5.285 1 96.5 84 VAL B CA 1
ATOM 1455 C C . VAL B 1 84 ? -9.758 -6.84 -6.652 1 96.5 84 VAL B C 1
ATOM 1457 O O . VAL B 1 84 ? -10.969 -6.875 -6.871 1 96.5 84 VAL B O 1
ATOM 1460 N N . LYS B 1 85 ? -8.891 -6.484 -7.559 1 94.25 85 LYS B N 1
ATOM 1461 C CA . LYS B 1 85 ? -9.305 -6.086 -8.898 1 94.25 85 LYS B CA 1
ATOM 1462 C C . LYS B 1 85 ? -10.062 -7.215 -9.602 1 94.25 85 LYS B C 1
ATOM 1464 O O . LYS B 1 85 ? -11.062 -6.969 -10.281 1 94.25 85 LYS B O 1
ATOM 1469 N N . LEU B 1 86 ? -9.547 -8.344 -9.469 1 90.94 86 LEU B N 1
ATOM 1470 C CA . LEU B 1 86 ? -10.164 -9.508 -10.102 1 90.94 86 LEU B CA 1
ATOM 1471 C C . LEU B 1 86 ? -11.562 -9.75 -9.555 1 90.94 86 LEU B C 1
ATOM 1473 O O . LEU B 1 86 ? -12.477 -10.117 -10.297 1 90.94 86 LEU B O 1
ATOM 1477 N N . ASP B 1 87 ? -11.719 -9.531 -8.273 1 87.94 87 ASP B N 1
ATOM 1478 C CA . ASP B 1 87 ? -13.016 -9.766 -7.633 1 87.94 87 ASP B CA 1
ATOM 1479 C C . ASP B 1 87 ? -14.016 -8.68 -8.016 1 87.94 87 ASP B C 1
ATOM 1481 O O . ASP B 1 87 ? -15.227 -8.93 -8.039 1 87.94 87 ASP B O 1
ATOM 1485 N N . GLU B 1 88 ? -13.539 -7.488 -8.18 1 80.69 88 GLU B N 1
ATOM 1486 C CA . GLU B 1 88 ? -14.414 -6.418 -8.648 1 80.69 88 GLU B CA 1
ATOM 1487 C C . GLU B 1 88 ? -14.836 -6.645 -10.102 1 80.69 88 GLU B C 1
ATOM 1489 O O . GLU B 1 88 ? -15.961 -6.312 -10.484 1 80.69 88 GLU B O 1
ATOM 1494 N N . GLY B 1 89 ? -13.898 -7.121 -10.828 1 71.94 89 GLY B N 1
ATOM 1495 C CA . GLY B 1 89 ? -14.242 -7.457 -12.203 1 71.94 89 GLY B CA 1
ATOM 1496 C C . GLY B 1 89 ? -15.18 -8.648 -12.305 1 71.94 89 GLY B C 1
ATOM 1497 O O . GLY B 1 89 ? -15.977 -8.734 -13.234 1 71.94 89 GLY B O 1
ATOM 1498 N N . GLU B 1 90 ? -15.086 -9.562 -11.477 1 58.47 90 GLU B N 1
ATOM 1499 C CA . GLU B 1 90 ? -16 -10.703 -11.461 1 58.47 90 GLU B CA 1
ATOM 1500 C C . GLU B 1 90 ? -17.391 -10.305 -10.977 1 58.47 90 GLU B C 1
ATOM 1502 O O . GLU B 1 90 ? -18.375 -10.945 -11.312 1 58.47 90 GLU B O 1
ATOM 1507 N N . ARG B 1 91 ? -17.562 -9.273 -1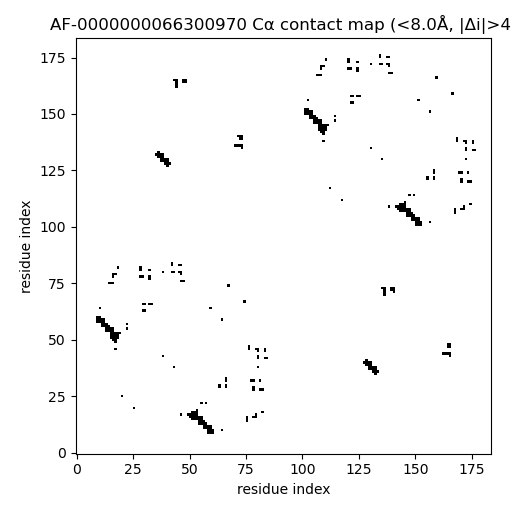0.25 1 53.09 91 ARG B N 1
ATOM 1508 C CA . ARG B 1 91 ? -18.844 -8.781 -9.758 1 53.09 91 ARG B CA 1
ATOM 1509 C C . ARG B 1 91 ? -19.484 -7.828 -10.758 1 53.09 91 ARG B C 1
ATOM 1511 O O . ARG B 1 91 ? -20.656 -7.488 -10.633 1 53.09 91 ARG B O 1
ATOM 1518 N N . ALA B 1 92 ? -18.781 -7.484 -11.734 1 49.12 92 ALA B N 1
ATOM 1519 C CA . ALA B 1 92 ? -19.375 -6.629 -12.75 1 49.12 92 ALA B CA 1
ATOM 1520 C C . ALA B 1 92 ? -19.969 -7.457 -13.891 1 49.12 92 ALA B C 1
ATOM 1522 O O . ALA B 1 92 ? -19.469 -8.547 -14.195 1 49.12 92 ALA B O 1
#

Solvent-accessible surface area (backbone atoms only — not comparable to full-atom values): 10822 Å² total; per-residue (Å²): 130,83,81,75,68,79,70,70,76,77,49,70,49,76,39,60,25,66,59,92,72,56,70,67,59,50,51,54,53,55,59,52,56,73,74,56,59,62,45,44,45,69,45,47,33,51,38,67,69,44,64,59,80,33,79,47,72,47,75,44,52,74,70,52,44,51,52,46,63,73,39,48,88,37,39,48,58,53,49,34,27,52,51,48,52,52,53,55,56,67,71,96,129,83,81,74,68,79,71,70,76,77,48,70,50,75,39,58,24,64,60,91,72,55,72,68,58,51,49,54,50,55,59,53,56,72,73,55,58,61,44,43,47,70,45,47,31,52,37,67,69,44,63,58,79,32,78,48,71,48,76,45,52,74,70,52,45,52,52,45,62,73,38,48,88,38,40,49,58,53,50,34,27,53,52,48,51,52,53,53,55,67,72,96

Radius of gyration: 20.51 Å; Cα contacts (8 Å, |Δi|>4): 201; chains: 2; bounding box: 67×62×45 Å

Foldseek 3Di:
DPCPPPPPPFDKDKAFELDDDDPVVLVVLLVVLVPDDDADPVLLVCLVPRDRDDMDMDGDDPVSVVSCVVCPPCSRSSSRSSVSVVVVVVVD/DPCPPPPPPFDKDKAFELDDDDPVVLVVLLVVLVPDDDADPVLLVCLVPRDRDDMDMDGDDPVSVVSCVVCPPCSRSSSRSSVSVVVVVVVD